Protein AF-A0A9P1BS46-F1 (afdb_monomer_lite)

pLDDT: mean 83.12, std 16.58, range [27.2, 98.0]

Radius of gyration: 24.88 Å; chains: 1; bounding box: 93×43×74 Å

Foldseek 3Di:
DPPPPPPQFKEWEFEAELVRDGQFIDMDGQQDFVLVVLVRSVVSQADRSVLWFKDFPNHTGDRGDGSVNVVDGYYGYIYGHHPPRERLSVLLCLLLPPPDDPCSCVPPDPVNLVVLVVLLQVLVQPDALEAEAAFKAKEAEAQAQVSVLVSLCCLAVHHLVVHAYEYADNQHDQYDHSSSSVSNLSSSCNRPVNRRHYADQSHWYQYNLAEIGAAAAAFPPDANVCSRVDDPPDDQDQDDGRQQRNPEHEDQPDAAWACDPHTHIYHHLNVLVVNCVVSVYQAYEYEDDDAAQKDAHNQNRYMYGHSDACPSVPHRHWHKMWIQGRVRDIFIFIGHPPDDRDHRDTDPPDPPPDPPDDDDDDDDDDD

Organism: NCBI:txid2562237

InterPro domains:
  IPR000626 Ubiquitin-like domain [PS50053] (11-81)
  IPR004843 Calcineurin-like, phosphoesterase domain [PF00149] (163-286)
  IPR006186 Serine/threonine-specific protein phosphatase/bis(5-nucleosyl)-tetraphosphatase [PR00114] (136-163)
  IPR006186 Serine/threonine-specific protein phosphatase/bis(5-nucleosyl)-tetraphosphatase [PR00114] (165-192)
  IPR006186 Serine/threonine-specific protein phosphatase/bis(5-nucleosyl)-tetraphosphatase [PR00114] (198-222)
  IPR006186 Serine/threonine-specific protein phosphatase/bis(5-nucleosyl)-tetraphosphatase [PR00114] (301-317)
  IPR006186 Serine/threonine-specific protein phosphatase/bis(5-nucleosyl)-tetraphosphatase [SM00156] (108-339)
  IPR029052 Metallo-dependent phosphatase-like [G3DSA:3.60.21.10] (99-203)
  IPR029052 Metallo-dependent phosphatase-like [G3DSA:3.60.21.10] (204-343)
  IPR029052 Metallo-dependent phosphatase-like [SSF56300] (104-336)
  IPR029071 Ubiquitin-like domain superfamily [SSF54236] (4-81)
  IPR050341 Serine/threonine-protein phosphatase PP1 catalytic subunit [PTHR11668] (204-337)

Secondary structure (DSSP, 8-state):
---------EEEEEEE-TTS-EEEEEEEETT-BHHHHHHHHHHTT---GGG-EEEETTEEPPTT-BTTTTT--EEEEEEEE-GGG--HHHHHHHHH-TT--TTGGGGS-HHHHHHHHHHHHHHHHHS-SEEEE-S-EEEE-B-TT-HHHHHHHHHHH--TTTSEEEE-S--SSSSS-HHHHHHHHHHHHHH-TTTEEE--TT-EEEETTTEEE-SS---SS--GGGGGTS-SS-PPPSSSHHHHHHH-EE-TT-SSEE--SSSS-EE-HHHHHHHHHHTT-SEEEEE---TTSEEEETTTTEEEEB--SSGGGT--PPEEEEEE-TT--EEEEEE-TTPPP-----B---GGGPPP-PPPPPP----

Sequence (367 aa):
MASAVNESAEVNVSVLNLAGDVVATWRGAVETSIQTVKREVAKRGGPPPACQV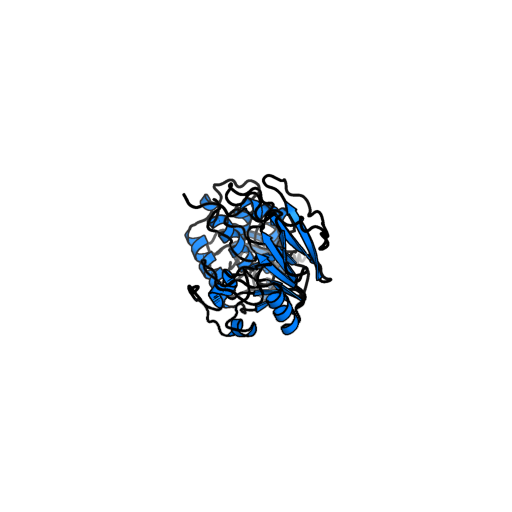LSLEENHLKDEETFRDLKCTGDLTLTLVTTGGLNVWKLINTLMDPKGGPEYLQDIAEEDLLRLCELSSRVFLSEAPVLHVPDGVVVFGSLSGEFHQLRHIFATCGDVLTTRYVGLGNYCNRGEHGIETLGLLFSYKCMFPENFILLRGKHVCVVQNRVLCVCSGLSCEHGFDFLQRLERPTDIPDEGFLCDLLWAEPDLHIAGFSDSIRDGNKFGPDVVQNFLRANNFEMMCRTAVVDEGFEWFGDTKLVTIISVANYAGEFNNKGAVMLIDDNGNATFSVFESGAAPKAPRQRSLSPSSAPAALAPLAKDAAG

Structure (mmCIF, N/CA/C/O backbone):
data_AF-A0A9P1BS46-F1
#
_entry.id   AF-A0A9P1BS46-F1
#
loop_
_atom_site.group_PDB
_atom_site.id
_atom_site.type_symbol
_atom_site.label_atom_id
_atom_site.label_alt_id
_atom_site.label_comp_id
_atom_site.label_asym_id
_atom_site.label_entity_id
_atom_site.label_seq_id
_atom_site.pdbx_PDB_ins_code
_atom_site.Cartn_x
_atom_site.Cartn_y
_atom_site.Cartn_z
_atom_site.occupancy
_atom_site.B_iso_or_equiv
_atom_site.auth_seq_id
_atom_site.auth_comp_id
_atom_site.auth_asym_id
_atom_site.auth_atom_id
_atom_site.pdbx_PDB_model_num
ATOM 1 N N . MET A 1 1 ? -50.766 -0.515 46.553 1.00 39.66 1 MET A N 1
ATOM 2 C CA . MET A 1 1 ? -49.420 -0.080 46.134 1.00 39.66 1 MET A CA 1
ATOM 3 C C . MET A 1 1 ? -48.574 -1.324 45.925 1.00 39.66 1 MET A C 1
ATOM 5 O O . MET A 1 1 ? -48.142 -1.911 46.903 1.00 39.66 1 MET A O 1
ATOM 9 N N . ALA A 1 2 ? -48.402 -1.765 44.682 1.00 37.03 2 ALA A N 1
ATOM 10 C CA . ALA A 1 2 ? -47.373 -2.737 44.325 1.00 37.03 2 ALA A CA 1
ATOM 11 C C . ALA A 1 2 ? -46.485 -2.036 43.300 1.00 37.03 2 ALA A C 1
ATOM 13 O O . ALA A 1 2 ? -46.817 -1.928 42.124 1.00 37.03 2 ALA A O 1
ATOM 14 N N . SER A 1 3 ? -45.429 -1.426 43.823 1.00 39.00 3 SER A N 1
ATOM 15 C CA . SER A 1 3 ? -44.367 -0.771 43.077 1.00 39.00 3 SER A CA 1
ATOM 16 C C . SER A 1 3 ? -43.520 -1.852 42.405 1.00 39.00 3 SER A C 1
ATOM 18 O O . SER A 1 3 ? -42.486 -2.242 42.937 1.00 39.00 3 SER A O 1
ATOM 20 N N . ALA A 1 4 ? -43.975 -2.378 41.267 1.00 40.56 4 ALA A N 1
ATOM 21 C CA . ALA A 1 4 ? -43.102 -3.114 40.364 1.00 40.56 4 ALA A CA 1
ATOM 22 C C . ALA A 1 4 ? -42.248 -2.079 39.625 1.00 40.56 4 ALA A C 1
ATOM 24 O O . ALA A 1 4 ? -42.578 -1.651 38.520 1.00 40.56 4 ALA A O 1
ATOM 25 N N . VAL A 1 5 ? -41.176 -1.626 40.279 1.00 40.62 5 VAL A N 1
ATOM 26 C CA . VAL A 1 5 ? -40.061 -1.028 39.552 1.00 40.62 5 VAL A CA 1
ATOM 27 C C . VAL A 1 5 ? -39.453 -2.195 38.792 1.00 40.62 5 VAL A C 1
ATOM 29 O O . VAL A 1 5 ? -38.752 -3.029 39.357 1.00 40.62 5 VAL A O 1
ATOM 32 N N . ASN A 1 6 ? -39.829 -2.319 37.525 1.00 44.50 6 ASN A N 1
ATOM 33 C CA . ASN A 1 6 ? -39.072 -3.092 36.563 1.00 44.50 6 ASN A CA 1
ATOM 34 C C . ASN A 1 6 ? -37.763 -2.310 36.381 1.00 44.50 6 ASN A C 1
ATOM 36 O O . ASN A 1 6 ? -37.660 -1.481 35.480 1.00 44.50 6 ASN A O 1
ATOM 40 N N . GLU A 1 7 ? -36.831 -2.453 37.329 1.00 49.53 7 GLU A N 1
ATOM 41 C CA . GLU A 1 7 ? -35.455 -2.002 37.155 1.00 49.53 7 GLU A CA 1
ATOM 42 C C . GLU A 1 7 ? -34.941 -2.787 35.955 1.00 49.53 7 GLU A C 1
ATOM 44 O O . GLU A 1 7 ? -34.648 -3.979 36.043 1.00 49.53 7 GLU A O 1
ATOM 49 N N . SER A 1 8 ? -34.949 -2.143 34.790 1.00 61.53 8 SER A N 1
ATOM 50 C CA . SER A 1 8 ? -34.235 -2.614 33.615 1.00 61.53 8 SER A CA 1
ATOM 51 C C . SER A 1 8 ? -32.811 -2.889 34.069 1.00 61.53 8 SER A C 1
ATOM 53 O O . SER A 1 8 ? -32.102 -1.945 34.412 1.00 61.53 8 SER A O 1
ATOM 55 N N . ALA A 1 9 ? -32.444 -4.169 34.173 1.00 77.56 9 ALA A N 1
ATOM 56 C CA . ALA A 1 9 ? -31.134 -4.565 34.661 1.00 77.56 9 ALA A CA 1
ATOM 57 C C . ALA A 1 9 ? -30.070 -3.818 33.847 1.00 77.56 9 ALA A C 1
ATOM 59 O O . ALA A 1 9 ? -30.097 -3.827 32.614 1.00 77.56 9 ALA A O 1
ATOM 60 N N . GLU A 1 10 ? -29.179 -3.119 34.543 1.00 84.75 10 GLU A N 1
ATOM 61 C CA . GLU A 1 10 ? -28.105 -2.351 33.926 1.00 84.75 10 GLU A CA 1
ATOM 62 C C . GLU A 1 10 ? -26.774 -3.096 34.043 1.00 84.75 10 GLU A C 1
ATOM 64 O O . GLU A 1 10 ? -26.555 -3.911 34.948 1.00 84.75 10 GLU A O 1
ATOM 69 N N . VAL A 1 11 ? -25.878 -2.791 33.110 1.00 86.12 11 VAL A N 1
ATOM 70 C CA . VAL A 1 11 ? -24.498 -3.267 33.086 1.00 86.12 11 VAL A CA 1
ATOM 71 C C . VAL A 1 11 ? -23.575 -2.059 33.016 1.00 86.12 11 VAL A C 1
ATOM 73 O O . VAL A 1 11 ? -23.777 -1.167 32.187 1.00 86.12 11 VAL A O 1
ATOM 76 N N . ASN A 1 12 ? -22.552 -2.044 33.866 1.00 85.12 12 ASN A N 1
ATOM 77 C CA . ASN A 1 12 ? -21.408 -1.151 33.735 1.00 85.12 12 ASN A CA 1
ATOM 78 C C . ASN A 1 12 ? -20.273 -1.948 33.104 1.00 85.12 12 ASN A C 1
ATOM 80 O O . ASN A 1 12 ? -19.834 -2.950 33.651 1.00 85.12 12 ASN A O 1
ATOM 84 N N . VAL A 1 13 ? -19.792 -1.509 31.954 1.00 84.25 13 VAL A N 1
ATOM 85 C CA . VAL A 1 13 ? -18.777 -2.208 31.176 1.00 84.25 13 VAL A CA 1
ATOM 86 C C . VAL A 1 13 ? -17.497 -1.399 31.210 1.00 84.25 13 VAL A C 1
ATOM 88 O O . VAL A 1 13 ? -17.479 -0.256 30.755 1.00 84.25 13 VAL A O 1
ATOM 91 N N . SER A 1 14 ? -16.424 -2.006 31.700 1.00 83.06 14 SER A N 1
ATOM 92 C CA . SER A 1 14 ? -15.061 -1.523 31.490 1.00 83.06 14 SER A CA 1
ATOM 93 C C . SER A 1 14 ? -14.421 -2.350 30.388 1.00 83.06 14 SER A C 1
ATOM 95 O O . SER A 1 14 ? -14.371 -3.573 30.482 1.00 83.06 14 SER A O 1
ATOM 97 N N . VAL A 1 15 ? -13.946 -1.695 29.335 1.00 80.25 15 VAL A N 1
ATOM 98 C CA . VAL A 1 15 ? -13.187 -2.344 28.269 1.00 80.25 15 VAL A CA 1
ATOM 99 C C . VAL A 1 15 ? -11.708 -2.124 28.548 1.00 80.25 15 VAL A C 1
ATOM 101 O O . VAL A 1 15 ? -11.272 -0.973 28.612 1.00 80.25 15 VAL A O 1
ATOM 104 N N . LEU A 1 16 ? -10.952 -3.204 28.725 1.00 74.31 16 LEU A N 1
ATOM 105 C CA . LEU A 1 16 ? -9.508 -3.170 28.949 1.00 74.31 16 LEU A CA 1
ATOM 106 C C . LEU A 1 16 ? -8.747 -3.481 27.661 1.00 74.31 16 LEU A C 1
ATOM 108 O O . LEU A 1 16 ? -9.202 -4.298 26.865 1.00 74.31 16 LEU A O 1
ATOM 112 N N . ASN A 1 17 ? -7.582 -2.871 27.458 1.00 67.81 17 ASN A N 1
ATOM 113 C CA . ASN A 1 17 ? -6.606 -3.383 26.493 1.00 67.81 17 ASN A CA 1
ATOM 114 C C . ASN A 1 17 ? -5.876 -4.618 27.070 1.00 67.81 17 ASN A C 1
ATOM 116 O O . ASN A 1 17 ? -6.097 -5.020 28.212 1.00 67.81 17 ASN A O 1
ATOM 120 N N . LEU A 1 18 ? -4.962 -5.204 26.295 1.00 57.53 18 LEU A N 1
ATOM 121 C CA . LEU A 1 18 ? -4.192 -6.376 26.732 1.00 57.53 18 LEU A CA 1
ATOM 122 C C . LEU A 1 18 ? -3.135 -6.076 27.810 1.00 57.53 18 LEU A C 1
ATOM 124 O O . LEU A 1 18 ? -2.673 -7.005 28.464 1.00 57.53 18 LEU A O 1
ATOM 128 N N . ALA A 1 19 ? -2.801 -4.804 28.043 1.00 53.66 19 ALA A N 1
ATOM 129 C CA . ALA A 1 19 ? -1.979 -4.367 29.173 1.00 53.66 19 ALA A CA 1
ATOM 130 C C . ALA A 1 19 ? -2.795 -4.181 30.471 1.00 53.66 19 ALA A C 1
ATOM 132 O O . ALA A 1 19 ? -2.222 -3.946 31.532 1.00 53.66 19 ALA A O 1
ATOM 133 N N . GLY A 1 20 ? -4.126 -4.315 30.405 1.00 62.44 20 GLY A N 1
ATOM 134 C CA . GLY A 1 20 ? -5.032 -4.115 31.534 1.00 62.44 20 GLY A CA 1
ATOM 135 C C . GLY A 1 20 ? -5.483 -2.665 31.739 1.00 62.44 20 GLY A C 1
ATOM 136 O O . GLY A 1 20 ? -6.200 -2.396 32.703 1.00 62.44 20 GLY A O 1
ATOM 137 N N . ASP A 1 21 ? -5.124 -1.735 30.849 1.00 68.94 21 ASP A N 1
ATOM 138 C CA . ASP A 1 21 ? -5.582 -0.346 30.931 1.00 68.94 21 ASP A CA 1
ATOM 139 C C . ASP A 1 21 ? -7.026 -0.217 30.449 1.00 68.94 21 ASP A C 1
ATOM 141 O O . ASP A 1 21 ? -7.408 -0.782 29.420 1.00 68.94 21 ASP A O 1
ATOM 145 N N . VAL A 1 22 ? -7.819 0.606 31.137 1.00 77.69 22 VAL A N 1
ATOM 146 C CA . VAL A 1 22 ? -9.192 0.921 30.727 1.00 77.69 22 VAL A CA 1
ATOM 147 C C . VAL A 1 22 ? -9.171 1.814 29.486 1.00 77.69 22 VAL A C 1
ATOM 149 O O . VAL A 1 22 ? -8.816 2.989 29.564 1.00 77.69 22 VAL A O 1
ATOM 152 N N . VAL A 1 23 ? -9.602 1.276 28.344 1.00 72.31 23 VAL A N 1
ATOM 153 C CA . VAL A 1 23 ? -9.716 2.021 27.077 1.00 72.31 23 VAL A CA 1
ATOM 154 C C . VAL A 1 23 ? -11.081 2.676 26.895 1.00 72.31 23 VAL A C 1
ATOM 156 O O . VAL A 1 23 ? -11.188 3.714 26.248 1.00 72.31 23 VAL A O 1
ATOM 159 N N . ALA A 1 24 ? -12.138 2.100 27.465 1.00 81.00 24 ALA A N 1
ATOM 160 C CA . ALA A 1 24 ? -13.468 2.690 27.429 1.00 81.00 24 ALA A CA 1
ATOM 161 C C . ALA A 1 24 ? -14.311 2.216 28.609 1.00 81.00 24 ALA A C 1
ATOM 163 O O . ALA A 1 24 ? -14.140 1.108 29.110 1.00 81.00 24 ALA A O 1
ATOM 164 N N . THR A 1 25 ? -15.269 3.048 29.009 1.00 84.00 25 THR A N 1
ATOM 165 C CA . THR A 1 25 ? -16.326 2.666 29.944 1.00 84.00 25 THR A CA 1
ATOM 166 C C . THR A 1 25 ? -17.681 2.965 29.327 1.00 84.00 25 THR A C 1
ATOM 168 O O . THR A 1 25 ? -17.860 3.996 28.676 1.00 84.00 25 THR A O 1
ATOM 171 N N . TRP A 1 26 ? -18.639 2.070 29.521 1.00 86.06 26 TRP A N 1
ATOM 172 C CA . TRP A 1 26 ? -20.002 2.214 29.022 1.00 86.06 26 TRP A CA 1
ATOM 173 C C . TRP A 1 26 ? -20.997 1.750 30.086 1.00 86.06 26 TRP A C 1
ATOM 175 O O . TRP A 1 26 ? -20.702 0.841 30.852 1.00 86.06 26 TRP A O 1
ATOM 185 N N . ARG A 1 27 ? -22.176 2.372 30.142 1.00 88.50 27 ARG A N 1
ATOM 186 C CA . ARG A 1 27 ? -23.272 1.965 31.028 1.00 88.50 27 ARG A CA 1
ATOM 187 C C . ARG A 1 27 ? -24.576 1.948 30.251 1.00 88.50 27 ARG A C 1
ATOM 189 O O . ARG A 1 27 ? -24.859 2.893 29.514 1.00 88.50 27 ARG A O 1
ATOM 196 N N . GLY A 1 28 ? -25.386 0.921 30.470 1.00 87.31 28 GLY A N 1
ATOM 197 C CA . GLY A 1 28 ? -26.738 0.868 29.930 1.00 87.31 28 GLY A CA 1
ATOM 198 C C . GLY A 1 28 ? -27.429 -0.463 30.182 1.00 87.31 28 GLY A C 1
ATOM 199 O O . GLY A 1 28 ? -26.986 -1.268 30.995 1.00 87.31 28 GLY A O 1
ATOM 200 N N . ALA A 1 29 ? -28.546 -0.672 29.492 1.00 88.94 29 ALA A N 1
ATOM 201 C CA . ALA A 1 29 ? -29.430 -1.806 29.727 1.00 88.94 29 ALA A CA 1
ATOM 202 C C . ALA A 1 29 ? -28.850 -3.127 29.180 1.00 88.94 29 ALA A C 1
ATOM 204 O O . ALA A 1 29 ? -28.131 -3.119 28.173 1.00 88.94 29 ALA A O 1
ATOM 205 N N . VAL A 1 30 ? -29.187 -4.259 29.810 1.00 87.69 30 VAL A N 1
ATOM 206 C CA . VAL A 1 30 ? -28.712 -5.608 29.426 1.00 87.69 30 VAL A CA 1
ATOM 207 C C . VAL A 1 30 ? -29.083 -6.026 27.997 1.00 87.69 30 VAL A C 1
ATOM 209 O O . VAL A 1 30 ? -28.469 -6.921 27.427 1.00 87.69 30 VAL A O 1
ATOM 212 N N . GLU A 1 31 ? -30.074 -5.380 27.393 1.00 88.50 31 GLU A N 1
ATOM 213 C CA . GLU A 1 31 ? -30.538 -5.583 26.017 1.00 88.50 31 GLU A CA 1
ATOM 214 C C . GLU A 1 31 ? -29.607 -4.936 24.986 1.00 88.50 31 GLU A C 1
ATOM 216 O O . GLU A 1 31 ? -29.815 -5.063 23.780 1.00 88.50 31 GLU A O 1
ATOM 221 N N . THR A 1 32 ? -28.591 -4.210 25.445 1.00 89.31 32 THR A N 1
ATOM 222 C CA . THR A 1 32 ? -27.618 -3.586 24.561 1.00 89.31 32 THR A CA 1
ATOM 223 C C . THR A 1 32 ? -26.759 -4.650 23.894 1.00 89.31 32 THR A C 1
ATOM 225 O O . THR A 1 32 ? -26.123 -5.462 24.564 1.00 89.31 32 THR A O 1
ATOM 228 N N . SER A 1 33 ? -26.712 -4.606 22.564 1.00 92.19 33 SER A N 1
ATOM 229 C CA . SER A 1 33 ? -25.849 -5.462 21.755 1.00 92.19 33 SER A CA 1
ATOM 230 C C . SER A 1 33 ? -24.373 -5.092 21.911 1.00 92.19 33 SER A C 1
ATOM 232 O O . SER A 1 33 ? -24.039 -3.902 21.989 1.00 92.19 33 SER A O 1
ATOM 234 N N . ILE A 1 34 ? -23.474 -6.065 21.794 1.00 91.50 34 ILE A N 1
ATOM 235 C CA . ILE A 1 34 ? -22.022 -5.844 21.782 1.00 91.50 34 ILE A CA 1
ATOM 236 C C . ILE A 1 34 ? -21.607 -4.846 20.697 1.00 91.50 34 ILE A C 1
ATOM 238 O O . ILE A 1 34 ? -20.736 -4.010 20.937 1.00 91.50 34 ILE A O 1
ATOM 242 N N . GLN A 1 35 ? -22.304 -4.798 19.558 1.00 91.31 35 GLN A N 1
ATOM 243 C CA . GLN A 1 35 ? -22.048 -3.789 18.527 1.00 91.31 35 GLN A CA 1
ATOM 244 C C . GLN A 1 35 ? -22.201 -2.337 19.020 1.00 91.31 35 GLN A C 1
ATOM 246 O O . GLN A 1 35 ? -21.512 -1.427 18.558 1.00 91.31 35 GLN A O 1
ATOM 251 N N . THR A 1 36 ? -23.089 -2.086 19.982 1.00 90.69 36 THR A N 1
ATOM 252 C CA . THR A 1 36 ? -23.267 -0.752 20.575 1.00 90.69 36 THR A CA 1
ATOM 253 C C . THR A 1 36 ? -22.104 -0.411 21.501 1.00 90.69 36 THR A C 1
ATOM 255 O O . THR A 1 36 ? -21.628 0.724 21.485 1.00 90.69 36 THR A O 1
ATOM 258 N N . VAL A 1 37 ? -21.591 -1.399 22.236 1.00 88.56 37 VAL A N 1
ATOM 259 C CA . VAL A 1 37 ? -20.389 -1.261 23.071 1.00 88.56 37 VAL A CA 1
ATOM 260 C C . VAL A 1 37 ? -19.182 -0.952 22.193 1.00 88.56 37 VAL A C 1
ATOM 262 O O . VAL A 1 37 ? -18.458 0.003 22.463 1.00 88.56 37 VAL A O 1
ATOM 265 N N . LYS A 1 38 ? -19.020 -1.681 21.080 1.00 89.25 38 LYS A N 1
ATOM 266 C CA . LYS A 1 38 ? -17.962 -1.418 20.099 1.00 89.25 38 LYS A CA 1
ATOM 267 C C . LYS A 1 38 ? -18.043 0.005 19.541 1.00 89.25 38 LYS A C 1
ATOM 269 O O . LYS A 1 38 ? -17.035 0.704 19.454 1.00 89.25 38 LYS A O 1
ATOM 274 N N . ARG A 1 39 ? -19.245 0.499 19.221 1.00 89.50 39 ARG A N 1
ATOM 275 C CA . ARG A 1 39 ? -19.433 1.904 18.808 1.00 89.50 39 ARG A CA 1
ATOM 276 C C . ARG A 1 39 ? -19.021 2.899 19.891 1.00 89.50 39 ARG A C 1
ATOM 278 O O . ARG A 1 39 ? -18.470 3.939 19.547 1.00 89.50 39 ARG A O 1
ATOM 285 N N . GLU A 1 40 ? -19.270 2.612 21.167 1.00 86.81 40 GLU A N 1
ATOM 286 C CA . GLU A 1 40 ? -18.825 3.485 22.260 1.00 86.81 40 GLU A CA 1
ATOM 287 C C . GLU A 1 40 ? -17.300 3.479 22.411 1.00 86.81 40 GLU A C 1
ATOM 289 O O . GLU A 1 40 ? -16.698 4.545 22.523 1.00 86.81 40 GLU A O 1
ATOM 294 N N . VAL A 1 41 ? -16.665 2.305 22.337 1.00 83.50 41 VAL A N 1
ATOM 295 C CA . VAL A 1 41 ? -15.198 2.182 22.321 1.00 83.50 41 VAL A CA 1
ATOM 296 C C . VAL A 1 41 ? -14.610 3.041 21.199 1.00 83.50 41 VAL A C 1
ATOM 298 O O . VAL A 1 41 ? -13.708 3.837 21.447 1.00 83.50 41 VAL A O 1
ATOM 301 N N . ALA A 1 42 ? -15.177 2.962 19.991 1.00 83.38 42 ALA A N 1
ATOM 302 C CA . ALA A 1 42 ? -14.737 3.763 18.849 1.00 83.38 42 ALA A CA 1
ATOM 303 C C . ALA A 1 42 ? -14.917 5.275 19.083 1.00 83.38 42 ALA A C 1
ATOM 305 O O . ALA A 1 42 ? -14.011 6.062 18.814 1.00 83.38 42 ALA A O 1
ATOM 306 N N . LYS A 1 43 ? -16.058 5.701 19.646 1.00 83.56 43 LYS A N 1
ATOM 307 C CA . LYS A 1 43 ? -16.315 7.115 19.987 1.00 83.56 43 LYS A CA 1
ATOM 308 C C . LYS A 1 43 ? -15.319 7.685 20.994 1.00 83.56 43 LYS A C 1
ATOM 310 O O . LYS A 1 43 ? -15.094 8.892 21.000 1.00 83.56 43 LYS A O 1
ATOM 315 N N . ARG A 1 44 ? -14.739 6.837 21.842 1.00 79.69 44 ARG A N 1
ATOM 316 C CA . ARG A 1 44 ? -13.740 7.220 22.848 1.00 79.69 44 ARG A CA 1
ATOM 317 C C . ARG A 1 44 ? -12.298 7.072 22.360 1.00 79.69 44 ARG A C 1
ATOM 319 O O . ARG A 1 44 ? -11.381 7.082 23.171 1.00 79.69 44 ARG A O 1
ATOM 326 N N . GLY A 1 45 ? -12.097 6.964 21.046 1.00 71.44 45 GLY A N 1
ATOM 327 C CA . GLY A 1 45 ? -10.771 6.880 20.434 1.00 71.44 45 GLY A CA 1
ATOM 328 C C . GLY A 1 45 ? -10.217 5.459 20.326 1.00 71.44 45 GLY A C 1
ATOM 329 O O . GLY A 1 45 ? -9.070 5.288 19.917 1.00 71.44 45 GLY A O 1
ATOM 330 N N . GLY A 1 46 ? -11.011 4.436 20.654 1.00 74.94 46 GLY A N 1
ATOM 331 C CA . GLY A 1 46 ? -10.689 3.044 20.353 1.00 74.94 46 GLY A CA 1
ATOM 332 C C . GLY A 1 46 ? -10.839 2.708 18.859 1.00 74.94 46 GLY A C 1
ATOM 333 O O . GLY A 1 46 ? -11.285 3.554 18.080 1.00 74.94 46 GLY A O 1
ATOM 334 N N . PRO A 1 47 ? -10.473 1.481 18.443 1.00 76.00 47 PRO A N 1
ATOM 335 C CA . PRO A 1 47 ? -10.512 1.072 17.037 1.00 76.00 47 PRO A CA 1
ATOM 336 C C . PRO A 1 47 ? -11.916 1.195 16.422 1.00 76.00 47 PRO A C 1
ATOM 338 O O . PRO A 1 47 ? -12.903 1.153 17.157 1.00 76.00 47 PRO A O 1
ATOM 341 N N . PRO A 1 48 ? -12.067 1.268 15.089 1.00 79.19 48 PRO A N 1
ATOM 342 C CA . PRO A 1 48 ? -13.375 1.149 14.443 1.00 79.19 48 PRO A CA 1
ATOM 343 C C . PRO A 1 48 ? -14.093 -0.147 14.866 1.00 79.19 48 PRO A C 1
ATOM 345 O O . PRO A 1 48 ? -13.415 -1.160 15.042 1.00 79.19 48 PRO A O 1
ATOM 348 N N . PRO A 1 49 ? -15.438 -0.183 14.988 1.00 83.31 49 PRO A N 1
ATOM 349 C CA . PRO A 1 49 ? -16.159 -1.357 15.498 1.00 83.31 49 PRO A CA 1
ATOM 350 C C . PRO A 1 49 ? -15.838 -2.659 14.760 1.00 83.31 49 PRO A C 1
ATOM 352 O O . PRO A 1 49 ? -15.646 -3.690 15.395 1.00 83.31 49 PRO A O 1
ATOM 355 N N . ALA A 1 50 ? -15.685 -2.590 13.435 1.00 76.69 50 ALA A N 1
ATOM 356 C CA . ALA A 1 50 ? -15.336 -3.744 12.607 1.00 76.69 50 ALA A CA 1
ATOM 357 C C . ALA A 1 50 ? -13.948 -4.336 12.921 1.00 76.69 50 ALA A C 1
ATOM 359 O O . ALA A 1 50 ? -13.707 -5.508 12.657 1.00 76.69 50 ALA A O 1
ATOM 360 N N . CYS A 1 51 ? -13.046 -3.542 13.502 1.00 72.25 51 CYS A N 1
ATOM 361 C CA . CYS A 1 51 ? -11.696 -3.950 13.890 1.00 72.25 51 CYS A CA 1
ATOM 362 C C . CYS A 1 51 ? -11.602 -4.357 15.369 1.00 72.25 51 CYS A C 1
ATOM 364 O O . CYS A 1 51 ? -10.517 -4.684 15.847 1.00 72.25 51 CYS A O 1
ATOM 366 N N . GLN A 1 52 ? -12.700 -4.279 16.124 1.00 79.62 52 GLN A N 1
ATOM 367 C CA . GLN A 1 52 ? -12.709 -4.636 17.537 1.00 79.62 52 GLN A CA 1
ATOM 368 C C . GLN A 1 52 ? -13.122 -6.091 17.725 1.00 79.62 52 GLN A C 1
ATOM 370 O O . GLN A 1 52 ? -14.212 -6.501 17.316 1.00 79.62 52 GLN A O 1
ATOM 375 N N . VAL A 1 53 ? -12.301 -6.838 18.459 1.00 79.75 53 VAL A N 1
ATOM 376 C CA . VAL A 1 53 ? -12.682 -8.127 19.036 1.00 79.75 53 VAL A CA 1
ATOM 377 C C . VAL A 1 53 ? -12.825 -7.924 20.537 1.00 79.75 53 VAL A C 1
ATOM 379 O O . VAL A 1 53 ? -11.844 -7.683 21.235 1.00 79.75 53 VAL A O 1
ATOM 382 N N . LEU A 1 54 ? -14.058 -7.972 21.037 1.00 84.62 54 LEU A N 1
ATOM 383 C CA . LEU A 1 54 ? -14.323 -7.924 22.472 1.00 84.62 54 LEU A CA 1
ATOM 384 C C . LEU A 1 54 ? -14.461 -9.354 22.977 1.00 84.62 54 LEU A C 1
ATOM 386 O O . LEU A 1 54 ? -15.158 -10.158 22.362 1.00 84.62 54 LEU A O 1
ATOM 390 N N . SER A 1 55 ? -13.787 -9.663 24.077 1.00 82.44 55 SER A N 1
ATOM 391 C CA . SER A 1 55 ? -13.913 -10.950 24.754 1.00 82.44 55 SER A CA 1
ATOM 392 C C . SER A 1 55 ? -14.384 -10.744 26.178 1.00 82.44 55 SER A C 1
ATOM 394 O O . SER A 1 55 ? -13.942 -9.814 26.854 1.00 82.44 55 SER A O 1
ATOM 396 N N . LEU A 1 56 ? -15.278 -11.615 26.626 1.00 85.06 56 LEU A N 1
ATOM 397 C CA . LEU A 1 56 ? -15.593 -11.766 28.037 1.00 85.06 56 LEU A CA 1
ATOM 398 C C . LEU A 1 56 ? -14.868 -13.012 28.530 1.00 85.06 56 LEU A C 1
ATOM 400 O O . LEU A 1 56 ? -15.106 -14.100 28.005 1.00 85.06 56 LEU A O 1
ATOM 404 N N . GLU A 1 57 ? -13.979 -12.832 29.507 1.00 81.56 57 GLU A N 1
ATOM 405 C CA . GLU A 1 57 ? -13.023 -13.863 29.923 1.00 81.56 57 GLU A CA 1
ATOM 406 C C . GLU A 1 57 ? -12.173 -14.308 28.715 1.00 81.56 57 GLU A C 1
ATOM 408 O O . GLU A 1 57 ? -11.289 -13.566 28.290 1.00 81.56 57 GLU A O 1
ATOM 413 N N . GLU A 1 58 ? -12.490 -15.455 28.109 1.00 72.50 58 GLU A N 1
ATOM 414 C CA . GLU A 1 58 ? -11.806 -16.010 26.930 1.00 72.50 58 GLU A CA 1
ATOM 415 C C . GLU A 1 58 ? -12.725 -16.163 25.704 1.00 72.50 58 GLU A C 1
ATOM 417 O O . GLU A 1 58 ? -12.282 -16.574 24.632 1.00 72.50 58 GLU A O 1
ATOM 422 N N . ASN A 1 59 ? -14.009 -15.819 25.831 1.00 80.06 59 ASN A N 1
ATOM 423 C CA . ASN A 1 59 ? -14.986 -16.023 24.768 1.00 80.06 59 ASN A CA 1
ATOM 424 C C . ASN A 1 59 ? -15.132 -14.767 23.908 1.00 80.06 59 ASN A C 1
ATOM 426 O O . ASN A 1 59 ? -15.550 -13.715 24.397 1.00 80.06 59 ASN A O 1
ATOM 430 N N . HIS A 1 60 ? -14.818 -14.890 22.615 1.00 85.31 60 HIS A N 1
ATOM 431 C CA . HIS A 1 60 ? -15.046 -13.832 21.633 1.00 85.31 60 HIS A CA 1
ATOM 432 C C . HIS A 1 60 ? -16.538 -13.581 21.446 1.00 85.31 60 HIS A C 1
ATOM 434 O O . HIS A 1 60 ? -17.295 -14.488 21.101 1.00 85.31 60 HIS A O 1
ATOM 440 N N . LEU A 1 61 ? -16.929 -12.328 21.640 1.00 87.56 61 LEU A N 1
ATOM 441 C CA . LEU A 1 61 ? -18.313 -11.901 21.565 1.00 87.56 61 LEU A CA 1
ATOM 442 C C . LEU A 1 61 ? -18.691 -11.511 20.135 1.00 87.56 61 LEU A C 1
ATOM 444 O O . LEU A 1 61 ? -17.930 -10.825 19.440 1.00 87.56 61 LEU A O 1
ATOM 448 N N . LYS A 1 62 ? -19.890 -11.908 19.713 1.00 89.38 62 LYS A N 1
ATOM 449 C CA . LYS A 1 62 ? -20.477 -11.531 18.424 1.00 89.38 62 LYS A CA 1
ATOM 450 C C . LYS A 1 62 ? -21.220 -10.207 18.529 1.00 89.38 62 LYS A C 1
ATOM 452 O O . LYS A 1 62 ? -21.694 -9.825 19.594 1.00 89.38 62 LYS A O 1
ATOM 457 N N . ASP A 1 63 ? -21.345 -9.510 17.407 1.00 89.12 63 ASP A N 1
ATOM 458 C CA . ASP A 1 63 ? -21.917 -8.161 17.347 1.00 89.12 63 ASP A CA 1
ATOM 459 C C . ASP A 1 63 ? -23.380 -8.107 17.812 1.00 89.12 63 ASP A C 1
ATOM 461 O O . ASP A 1 63 ? -23.790 -7.137 18.457 1.00 89.12 63 ASP A O 1
ATOM 465 N N . GLU A 1 64 ? -24.153 -9.143 17.487 1.00 91.62 64 GLU A N 1
ATOM 466 C CA . GLU A 1 64 ? -25.573 -9.283 17.801 1.00 91.62 64 GLU A CA 1
ATOM 467 C C . GLU A 1 64 ? -25.873 -9.749 19.232 1.00 91.62 64 GLU A C 1
ATOM 469 O O . GLU A 1 64 ? -26.999 -9.554 19.688 1.00 91.62 64 GLU A O 1
ATOM 474 N N . GLU A 1 65 ? -24.902 -10.334 19.942 1.00 91.88 65 GLU A N 1
ATOM 475 C CA . GLU A 1 65 ? -25.106 -10.790 21.320 1.00 91.88 65 GLU A CA 1
ATOM 476 C C . GLU A 1 65 ? -25.409 -9.602 22.232 1.00 91.88 65 GLU A C 1
ATOM 478 O O . GLU A 1 65 ? -24.838 -8.519 22.092 1.00 91.88 65 GLU A O 1
ATOM 483 N N . THR A 1 66 ? -26.315 -9.798 23.183 1.00 91.25 66 THR A N 1
ATOM 484 C CA . THR A 1 66 ? -26.626 -8.824 24.233 1.00 91.25 66 THR A CA 1
ATOM 485 C C . THR A 1 66 ? -26.103 -9.307 25.578 1.00 91.25 66 THR A C 1
ATOM 487 O O . THR A 1 66 ? -25.905 -10.504 25.796 1.00 91.25 66 THR A O 1
ATOM 490 N N . PHE A 1 67 ? -25.927 -8.404 26.542 1.00 89.12 67 PHE A N 1
ATOM 491 C CA . PHE A 1 67 ? -25.550 -8.818 27.899 1.00 89.12 67 PHE A CA 1
ATOM 492 C C . PHE A 1 67 ? -26.576 -9.754 28.545 1.00 89.12 67 PHE A C 1
ATOM 494 O O . PHE A 1 67 ? -26.216 -10.580 29.381 1.00 89.12 67 PHE A O 1
ATOM 501 N N . ARG A 1 68 ? -27.844 -9.674 28.128 1.00 88.75 68 ARG A N 1
ATOM 502 C CA . ARG A 1 68 ? -28.885 -10.626 28.516 1.00 88.75 68 ARG A CA 1
ATOM 503 C C . ARG A 1 68 ? -28.600 -12.030 27.982 1.00 88.75 68 ARG A C 1
ATOM 505 O O . ARG A 1 68 ? -28.747 -12.987 28.741 1.00 88.75 68 ARG A O 1
ATOM 512 N N . ASP A 1 69 ? -28.183 -12.158 26.725 1.00 89.00 69 ASP A N 1
ATOM 513 C CA . ASP A 1 69 ? -27.834 -13.455 26.121 1.00 89.00 69 ASP A CA 1
ATOM 514 C C . ASP A 1 69 ? -26.626 -14.082 26.823 1.00 89.00 69 ASP A C 1
ATOM 516 O O . ASP A 1 69 ? -26.608 -15.281 27.108 1.00 89.00 69 ASP A O 1
ATOM 520 N N . LEU A 1 70 ? -25.671 -13.228 27.200 1.00 86.56 70 LEU A N 1
ATOM 521 C CA . LEU A 1 70 ? -24.485 -13.576 27.983 1.00 86.56 70 LEU A CA 1
ATOM 522 C C . LEU A 1 70 ? -24.782 -13.799 29.479 1.00 86.56 70 LEU A C 1
ATOM 524 O O . LEU A 1 70 ? -23.908 -14.242 30.219 1.00 86.56 70 LEU A O 1
ATOM 528 N N . LYS A 1 71 ? -26.018 -13.534 29.928 1.00 87.81 71 LYS A N 1
ATOM 529 C CA . LYS A 1 71 ? -26.476 -13.645 31.325 1.00 87.81 71 LYS A CA 1
ATOM 530 C C . LYS A 1 71 ? -25.656 -12.797 32.310 1.00 87.81 71 LYS A C 1
ATOM 532 O O . LYS A 1 71 ? -25.454 -13.196 33.456 1.00 87.81 71 LYS A O 1
ATOM 537 N N . CYS A 1 72 ? -25.210 -11.622 31.876 1.00 82.81 72 CYS A N 1
ATOM 538 C CA . CYS A 1 72 ? -24.424 -10.686 32.675 1.00 82.81 72 CYS A CA 1
ATOM 539 C C . CYS A 1 72 ? -25.299 -9.565 33.260 1.00 82.81 72 CYS A C 1
ATOM 541 O O . CYS A 1 72 ? -26.176 -9.033 32.582 1.00 82.81 72 CYS A O 1
ATOM 543 N N . THR A 1 73 ? -25.019 -9.160 34.500 1.00 83.88 73 THR A N 1
ATOM 544 C CA . THR A 1 73 ? -25.624 -7.994 35.174 1.00 83.88 73 THR A CA 1
ATOM 545 C C . THR A 1 73 ? -24.597 -7.334 36.091 1.00 83.88 73 THR A C 1
ATOM 547 O O . THR A 1 73 ? -23.773 -8.046 36.663 1.00 83.88 73 THR A O 1
ATOM 550 N N . GLY A 1 74 ? -24.683 -6.018 36.307 1.00 85.44 74 GLY A N 1
ATOM 551 C CA . GLY A 1 74 ? -23.770 -5.303 37.206 1.00 85.44 74 GLY A CA 1
ATOM 552 C C . GLY A 1 74 ? -22.456 -4.905 36.532 1.00 85.44 74 GLY A C 1
ATOM 553 O O . GLY A 1 74 ? -22.461 -4.488 35.375 1.00 85.44 74 GLY A O 1
ATOM 554 N N . ASP A 1 75 ? -21.341 -4.991 37.256 1.00 84.38 75 ASP A N 1
ATOM 555 C CA . ASP A 1 75 ? -20.032 -4.584 36.739 1.00 84.38 75 ASP A CA 1
ATOM 556 C C . ASP A 1 75 ? -19.397 -5.713 35.920 1.00 84.38 75 ASP A C 1
ATOM 558 O O . ASP A 1 75 ? -19.230 -6.837 36.393 1.00 84.38 75 ASP A O 1
ATOM 562 N N . LEU A 1 76 ? -19.039 -5.400 34.678 1.00 86.19 76 LEU A N 1
ATOM 563 C CA . LEU A 1 76 ? -18.470 -6.319 33.708 1.00 86.19 76 LEU A CA 1
ATOM 564 C C . LEU A 1 76 ? -17.159 -5.759 33.166 1.00 86.19 76 LEU A C 1
ATOM 566 O O . LEU A 1 76 ? -17.067 -4.587 32.792 1.00 86.19 76 LEU A O 1
ATOM 570 N N . THR A 1 77 ? -16.168 -6.632 33.039 1.00 81.75 77 THR A N 1
ATOM 571 C CA . THR A 1 77 ? -14.916 -6.317 32.359 1.00 81.75 77 THR A CA 1
ATOM 572 C C . THR A 1 77 ? -14.872 -7.067 31.039 1.00 81.75 77 THR A C 1
ATOM 574 O O . THR A 1 77 ? -14.888 -8.295 31.018 1.00 81.75 77 THR A O 1
ATOM 577 N N . LEU A 1 78 ? -14.818 -6.325 29.938 1.00 81.19 78 LEU A N 1
ATOM 578 C CA . LEU A 1 78 ? -14.528 -6.870 28.619 1.00 81.19 78 LEU A CA 1
ATOM 579 C C . LEU A 1 78 ? -13.066 -6.608 28.287 1.00 81.19 78 LEU A C 1
ATOM 581 O O . LEU A 1 78 ? -12.549 -5.522 28.535 1.00 81.19 78 LEU A O 1
ATOM 585 N N . THR A 1 79 ? -12.416 -7.570 27.655 1.00 71.25 79 THR A N 1
ATOM 586 C CA . THR A 1 79 ? -11.079 -7.380 27.103 1.00 71.25 79 THR A CA 1
ATOM 587 C C . THR A 1 79 ? -11.222 -7.048 25.629 1.00 71.25 79 THR A C 1
ATOM 589 O O . THR A 1 79 ? -11.726 -7.855 24.844 1.00 71.25 79 THR A O 1
ATOM 592 N N . LEU A 1 80 ? -10.781 -5.856 25.234 1.00 72.81 80 LEU A N 1
ATOM 593 C CA . LEU A 1 80 ? -10.497 -5.554 23.841 1.00 72.81 80 LEU A CA 1
ATOM 594 C C . LEU A 1 80 ? -9.263 -6.359 23.451 1.00 72.81 80 LEU A C 1
ATOM 596 O O . LEU A 1 80 ? -8.128 -5.998 23.764 1.00 72.81 80 LEU A O 1
ATOM 600 N N . VAL A 1 81 ? -9.507 -7.469 22.766 1.00 62.50 81 VAL A N 1
ATOM 601 C CA . VAL A 1 81 ? -8.455 -8.282 22.181 1.00 62.50 81 VAL A CA 1
ATOM 602 C C . VAL A 1 81 ? -7.951 -7.531 20.965 1.00 62.50 81 VAL A C 1
ATOM 604 O O . VAL A 1 81 ? -8.524 -7.569 19.878 1.00 62.50 81 VAL A O 1
ATOM 607 N N . THR A 1 82 ? -6.876 -6.788 21.179 1.00 60.44 82 THR A N 1
ATOM 608 C CA . THR A 1 82 ? -6.100 -6.211 20.096 1.00 60.44 82 THR A CA 1
ATOM 609 C C . THR A 1 82 ? -5.245 -7.322 19.484 1.00 60.44 82 THR A C 1
ATOM 611 O O . THR A 1 82 ? -4.763 -8.206 20.198 1.00 60.44 82 THR A O 1
ATOM 614 N N . THR A 1 83 ? -5.098 -7.348 18.160 1.00 53.91 83 THR A N 1
ATOM 615 C CA . THR A 1 83 ? -4.466 -8.468 17.447 1.00 53.91 83 THR A CA 1
ATOM 616 C C . THR A 1 83 ? -3.108 -8.818 18.065 1.00 53.91 83 THR A C 1
ATOM 618 O O . THR A 1 83 ? -2.171 -8.027 18.045 1.00 53.91 83 THR A O 1
ATOM 621 N N . GLY A 1 84 ? -3.016 -10.006 18.670 1.00 55.25 84 GLY A N 1
ATOM 622 C CA . GLY A 1 84 ? -1.782 -10.548 19.230 1.00 55.25 84 GLY A CA 1
ATOM 623 C C . GLY A 1 84 ? -1.110 -9.745 20.351 1.00 55.25 84 GLY A C 1
ATOM 624 O O . GLY A 1 84 ? 0.105 -9.858 20.455 1.00 55.25 84 GLY A O 1
ATOM 625 N N . GLY A 1 85 ? -1.809 -8.973 21.186 1.00 60.56 85 GLY A N 1
ATOM 626 C CA . GLY A 1 85 ? -1.145 -8.209 22.267 1.00 60.56 85 GLY A CA 1
ATOM 627 C C . GLY A 1 85 ? -0.980 -6.722 21.980 1.00 60.56 85 GLY A C 1
ATOM 628 O O . GLY A 1 85 ? -0.786 -5.951 22.909 1.00 60.56 85 GLY A O 1
ATOM 629 N N . LEU A 1 86 ? -1.091 -6.314 20.712 1.00 71.56 86 LEU A N 1
ATOM 630 C CA . LEU A 1 86 ? -0.688 -4.985 20.264 1.00 71.56 86 LEU A CA 1
ATOM 631 C C . LEU A 1 86 ? -1.891 -4.111 19.917 1.00 71.56 86 LEU A C 1
ATOM 633 O O . LEU A 1 86 ? -2.695 -4.486 19.063 1.00 71.56 86 LEU A O 1
ATOM 637 N N . ASN A 1 87 ? -1.990 -2.920 20.510 1.00 74.50 87 ASN A N 1
ATOM 638 C CA . ASN A 1 87 ? -2.997 -1.930 20.129 1.00 74.50 87 ASN A CA 1
ATOM 639 C C . ASN A 1 87 ? -2.565 -1.163 18.868 1.00 74.50 87 ASN A C 1
ATOM 641 O O . ASN A 1 87 ? -2.106 -0.025 18.935 1.00 74.50 87 ASN A O 1
ATOM 645 N N . VAL A 1 88 ? -2.746 -1.792 17.704 1.00 81.31 88 VAL A N 1
ATOM 646 C CA . VAL A 1 88 ? -2.373 -1.218 16.399 1.00 81.31 88 VAL A CA 1
ATOM 647 C C . VAL A 1 88 ? -3.060 0.130 16.139 1.00 81.31 88 VAL A C 1
ATOM 649 O O . VAL A 1 88 ? -2.458 1.034 15.571 1.00 81.31 88 VAL A O 1
ATOM 652 N N . TRP A 1 89 ? -4.293 0.321 16.615 1.00 82.25 89 TRP A N 1
ATOM 653 C CA . TRP A 1 89 ? -5.005 1.591 16.452 1.00 82.25 89 TRP A CA 1
ATOM 654 C C . TRP A 1 89 ? -4.359 2.741 17.230 1.00 82.25 89 TRP A C 1
ATOM 656 O O . TRP A 1 89 ? -4.294 3.862 16.730 1.00 82.25 89 TRP A O 1
ATOM 666 N N . LYS A 1 90 ? -3.835 2.467 18.434 1.00 81.06 90 LYS A N 1
ATOM 667 C CA . LYS A 1 90 ? -3.043 3.450 19.185 1.00 81.06 90 LYS A CA 1
ATOM 668 C C . LYS A 1 90 ? -1.825 3.887 18.368 1.00 81.06 90 LYS A C 1
ATOM 670 O O . LYS A 1 90 ? -1.609 5.086 18.253 1.00 81.06 90 LYS A O 1
ATOM 675 N N . LEU A 1 91 ? -1.102 2.945 17.750 1.00 85.38 91 LEU A N 1
ATOM 676 C CA . LEU A 1 91 ? 0.041 3.267 16.884 1.00 85.38 91 LEU A CA 1
ATOM 677 C C . LEU A 1 91 ? -0.365 4.168 15.713 1.00 85.38 91 LEU A C 1
ATOM 679 O O . LEU A 1 91 ? 0.300 5.171 15.465 1.00 85.38 91 LEU A O 1
ATOM 683 N N . ILE A 1 92 ? -1.477 3.857 15.033 1.00 87.69 92 ILE A N 1
ATOM 684 C CA . ILE A 1 92 ? -2.003 4.701 13.947 1.00 87.69 92 ILE A CA 1
ATOM 685 C C . ILE A 1 92 ? -2.281 6.113 14.458 1.00 87.69 92 ILE A C 1
ATOM 687 O O . ILE A 1 92 ? -1.822 7.069 13.844 1.00 87.69 92 ILE A O 1
ATOM 691 N N . ASN A 1 93 ? -2.989 6.259 15.580 1.00 85.69 93 ASN A N 1
ATOM 692 C CA . ASN A 1 93 ? -3.322 7.576 16.124 1.00 85.69 93 ASN A CA 1
ATOM 693 C C . ASN A 1 93 ? -2.078 8.372 16.528 1.00 85.69 93 ASN A C 1
ATOM 695 O O . ASN A 1 93 ? -2.007 9.558 16.220 1.00 85.69 93 ASN A O 1
ATOM 699 N N . THR A 1 94 ? -1.098 7.730 17.171 1.00 87.19 94 THR A N 1
ATOM 700 C CA . THR A 1 94 ? 0.172 8.367 17.544 1.00 87.19 94 THR A CA 1
ATOM 701 C C . THR A 1 94 ? 0.924 8.860 16.305 1.00 87.19 94 THR A C 1
ATOM 703 O O . THR A 1 94 ? 1.326 10.019 16.244 1.00 87.19 94 THR A O 1
ATOM 706 N N . LEU A 1 95 ? 1.060 8.017 15.278 1.00 89.88 95 LEU A N 1
ATOM 707 C CA . LEU A 1 95 ? 1.781 8.352 14.046 1.00 89.88 95 LEU A CA 1
ATOM 708 C C . LEU A 1 95 ? 1.020 9.371 13.174 1.00 89.88 95 LEU A C 1
ATOM 710 O O . LEU A 1 95 ? 1.625 10.196 12.487 1.00 89.88 95 LEU A O 1
ATOM 714 N N . MET A 1 96 ? -0.313 9.357 13.210 1.00 88.25 96 MET A N 1
ATOM 715 C CA . MET A 1 96 ? -1.159 10.274 12.444 1.00 88.25 96 MET A CA 1
ATOM 716 C C . MET A 1 96 ? -1.484 11.582 13.172 1.00 88.25 96 MET A C 1
ATOM 718 O O . MET A 1 96 ? -2.122 12.442 12.556 1.00 88.25 96 MET A O 1
ATOM 722 N N . ASP A 1 97 ? -1.026 11.796 14.412 1.00 86.31 97 ASP A N 1
ATOM 723 C CA . ASP A 1 97 ? -1.294 13.031 15.160 1.00 86.31 97 ASP A CA 1
ATOM 724 C C . ASP A 1 97 ? -0.704 14.256 14.425 1.00 86.31 97 ASP A C 1
ATOM 726 O O . ASP A 1 97 ? 0.509 14.336 14.195 1.00 86.31 97 ASP A O 1
ATOM 730 N N . PRO A 1 98 ? -1.523 15.231 13.977 1.00 77.31 98 PRO A N 1
ATOM 731 C CA . PRO A 1 98 ? -1.042 16.454 13.322 1.00 77.31 98 PRO A CA 1
ATOM 732 C C . PRO A 1 98 ? -0.171 17.338 14.218 1.00 77.31 98 PRO A C 1
ATOM 734 O O . PRO A 1 98 ? 0.546 18.186 13.694 1.00 77.31 98 PRO A O 1
ATOM 737 N N . LYS A 1 99 ? -0.231 17.160 15.540 1.00 76.06 99 LYS A N 1
ATOM 738 C CA . LYS A 1 99 ? 0.627 17.855 16.505 1.00 76.06 99 LYS A CA 1
ATOM 739 C C . LYS A 1 99 ? 1.929 17.117 16.791 1.00 76.06 99 LYS A C 1
ATOM 741 O O . LYS A 1 99 ? 2.811 17.713 17.405 1.00 76.06 99 LYS A O 1
ATOM 746 N N . GLY A 1 100 ? 2.039 15.852 16.388 1.00 68.00 100 GLY A N 1
ATOM 747 C CA . GLY A 1 100 ? 3.268 15.097 16.572 1.00 68.00 100 GLY A CA 1
ATOM 748 C C . GLY A 1 100 ? 4.417 15.750 15.801 1.00 68.00 100 GLY A C 1
ATOM 749 O O . GLY A 1 100 ? 4.241 16.238 14.683 1.00 68.00 100 GLY A O 1
ATOM 750 N N . GLY A 1 101 ? 5.576 15.823 16.447 1.00 67.19 101 GLY A N 1
ATOM 751 C CA . GLY A 1 101 ? 6.840 16.269 15.862 1.00 67.19 101 GLY A CA 1
ATOM 752 C C . GLY A 1 101 ? 7.788 15.083 15.662 1.00 67.19 101 GLY A C 1
ATOM 753 O O . GLY A 1 101 ? 7.361 13.953 15.858 1.00 67.19 101 GLY A O 1
ATOM 754 N N . PRO A 1 102 ? 9.077 15.304 15.351 1.00 60.41 102 PRO A N 1
ATOM 755 C CA . PRO A 1 102 ? 10.074 14.241 15.111 1.00 60.41 102 PRO A CA 1
ATOM 756 C C . PRO A 1 102 ? 10.282 13.248 16.278 1.00 60.41 102 PRO A C 1
ATOM 758 O O . PRO A 1 102 ? 11.064 12.314 16.174 1.00 60.41 102 PRO A O 1
ATOM 761 N N . GLU A 1 103 ? 9.580 13.429 17.395 1.00 69.69 103 GLU A N 1
ATOM 762 C CA . GLU A 1 103 ? 9.624 12.593 18.591 1.00 69.69 103 GLU A CA 1
ATOM 763 C C . GLU A 1 103 ? 8.547 11.489 18.610 1.00 69.69 103 GLU A C 1
ATOM 765 O O . GLU A 1 103 ? 8.341 10.878 19.653 1.00 69.69 103 GLU A O 1
ATOM 770 N N . TYR A 1 104 ? 7.871 11.193 17.487 1.00 72.69 104 TYR A N 1
ATOM 771 C CA . TYR A 1 104 ? 6.774 10.203 17.415 1.00 72.69 104 TYR A CA 1
ATOM 772 C C . TYR A 1 104 ? 7.105 8.847 18.052 1.00 72.69 104 TYR A C 1
ATOM 774 O O . TYR A 1 104 ? 6.232 8.185 18.612 1.00 72.69 104 TYR A O 1
ATOM 782 N N . LEU A 1 105 ? 8.364 8.420 17.945 1.00 79.75 105 LEU A N 1
ATOM 783 C CA . LEU A 1 105 ? 8.823 7.139 18.468 1.00 79.75 105 LEU A CA 1
ATOM 784 C C . LEU A 1 105 ? 9.017 7.138 19.991 1.00 79.75 105 LEU A C 1
ATOM 786 O O . LEU A 1 105 ? 9.073 6.061 20.568 1.00 79.75 105 LEU A O 1
ATOM 790 N N . GLN A 1 106 ? 9.089 8.294 20.663 1.00 80.56 106 GLN A N 1
ATOM 791 C CA . GLN A 1 106 ? 9.241 8.341 22.127 1.00 80.56 106 GLN A CA 1
ATOM 792 C C . GLN A 1 106 ? 8.026 7.748 22.854 1.00 80.56 106 GLN A C 1
ATOM 794 O O . GLN A 1 106 ? 8.171 7.158 23.923 1.00 80.56 106 GLN A O 1
ATOM 799 N N . ASP A 1 107 ? 6.842 7.864 22.250 1.00 78.75 107 ASP A N 1
ATOM 800 C CA . ASP A 1 107 ? 5.584 7.347 22.794 1.00 78.75 107 ASP A CA 1
ATOM 801 C C . ASP A 1 107 ? 5.275 5.904 22.347 1.00 78.75 107 ASP A C 1
ATOM 803 O O . ASP A 1 107 ? 4.207 5.365 22.667 1.00 78.75 107 ASP A O 1
ATOM 807 N N . ILE A 1 108 ? 6.183 5.273 21.592 1.00 84.00 108 ILE A N 1
ATOM 808 C CA . ILE A 1 108 ? 6.022 3.927 21.037 1.00 84.00 108 ILE A CA 1
ATOM 809 C C . ILE A 1 108 ? 7.119 3.017 21.594 1.00 84.00 108 ILE A C 1
ATOM 811 O O . ILE A 1 108 ? 8.305 3.247 21.382 1.00 84.00 108 ILE A O 1
ATOM 815 N N . ALA A 1 109 ? 6.718 1.949 22.284 1.00 86.88 109 ALA A N 1
ATOM 816 C CA . ALA A 1 109 ? 7.657 0.957 22.796 1.00 86.88 109 ALA A CA 1
ATOM 817 C C . ALA A 1 109 ? 8.311 0.165 21.648 1.00 86.88 109 ALA A C 1
ATOM 819 O O . ALA A 1 109 ? 7.664 -0.164 20.651 1.00 86.88 109 ALA A O 1
ATOM 820 N N . GLU A 1 110 ? 9.586 -0.194 21.800 1.00 90.19 110 GLU A N 1
ATOM 821 C CA . GLU A 1 110 ? 10.299 -1.020 20.817 1.00 90.19 110 GLU A CA 1
ATOM 822 C C . GLU A 1 110 ? 9.620 -2.388 20.651 1.00 90.19 110 GLU A C 1
ATOM 824 O O . GLU A 1 110 ? 9.440 -2.877 19.534 1.00 90.19 110 GLU A O 1
ATOM 829 N N . GLU A 1 111 ? 9.159 -2.974 21.755 1.00 86.19 111 GLU A N 1
ATOM 830 C CA . GLU A 1 111 ? 8.448 -4.248 21.777 1.00 86.19 111 GLU A CA 1
ATOM 831 C C . GLU A 1 111 ? 7.154 -4.201 20.953 1.00 86.19 111 GLU A C 1
ATOM 833 O O . GLU A 1 111 ? 6.814 -5.178 20.279 1.00 86.19 111 GLU A O 1
ATOM 838 N N . ASP A 1 112 ? 6.463 -3.057 20.947 1.00 85.88 112 ASP A N 1
ATOM 839 C CA . ASP A 1 112 ? 5.257 -2.849 20.146 1.00 85.88 112 ASP A CA 1
ATOM 840 C C . ASP A 1 112 ? 5.583 -2.844 18.642 1.00 85.88 112 ASP A C 1
ATOM 842 O O . ASP A 1 112 ? 4.848 -3.435 17.846 1.00 85.88 112 ASP A O 1
ATOM 846 N N . LEU A 1 113 ? 6.712 -2.243 18.240 1.00 90.44 113 LEU A N 1
ATOM 847 C CA . LEU A 1 113 ? 7.185 -2.251 16.848 1.00 90.44 113 LEU A CA 1
ATOM 848 C C . LEU A 1 113 ? 7.619 -3.651 16.401 1.00 90.44 113 LEU A C 1
ATOM 850 O O . LEU A 1 113 ? 7.277 -4.087 15.299 1.00 90.44 113 LEU A O 1
ATOM 854 N N . LEU A 1 114 ? 8.331 -4.386 17.257 1.00 91.06 114 LEU A N 1
ATOM 855 C CA . LEU A 1 114 ? 8.707 -5.775 16.984 1.00 91.06 114 LEU A CA 1
ATOM 856 C C . LEU A 1 114 ? 7.463 -6.652 16.827 1.00 91.06 114 LEU A C 1
ATOM 858 O O . LEU A 1 114 ? 7.358 -7.428 15.872 1.00 91.06 114 LEU A O 1
ATOM 862 N N . ARG A 1 115 ? 6.470 -6.474 17.703 1.00 84.88 115 ARG A N 1
ATOM 863 C CA . ARG A 1 115 ? 5.208 -7.203 17.603 1.00 84.88 115 ARG A CA 1
ATOM 864 C C . ARG A 1 115 ? 4.427 -6.831 16.347 1.00 84.88 115 ARG A C 1
ATOM 866 O O . ARG A 1 115 ? 3.827 -7.711 15.730 1.00 84.88 115 ARG A O 1
ATOM 873 N N . LEU A 1 116 ? 4.466 -5.567 15.926 1.00 88.81 116 LEU A N 1
ATOM 874 C CA . LEU A 1 116 ? 3.863 -5.127 14.670 1.00 88.81 116 LEU A CA 1
ATOM 875 C C . LEU A 1 116 ? 4.489 -5.840 13.464 1.00 88.81 116 LEU A C 1
ATOM 877 O O . LEU A 1 116 ? 3.757 -6.275 12.577 1.00 88.81 116 LEU A O 1
ATOM 881 N N . CYS A 1 117 ? 5.814 -6.009 13.444 1.00 92.94 117 CYS A N 1
ATOM 882 C CA . CYS A 1 117 ? 6.516 -6.760 12.401 1.00 92.94 117 CYS A CA 1
ATOM 883 C C . CYS A 1 117 ? 6.102 -8.239 12.365 1.00 92.94 117 CYS A C 1
ATOM 885 O O . CYS A 1 117 ? 5.887 -8.802 11.291 1.00 92.94 117 CYS A O 1
ATOM 887 N N . GLU A 1 118 ? 5.946 -8.881 13.525 1.00 86.81 118 GLU A N 1
ATOM 888 C CA . GLU A 1 118 ? 5.457 -10.263 13.588 1.00 86.81 118 GLU A CA 1
ATOM 889 C C . GLU A 1 118 ? 4.027 -10.394 13.051 1.00 86.81 118 GLU A C 1
ATOM 891 O O . GLU A 1 118 ? 3.712 -11.349 12.338 1.00 86.81 118 GLU A O 1
ATOM 896 N N . LEU A 1 119 ? 3.153 -9.444 13.394 1.00 84.56 119 LEU A N 1
ATOM 897 C CA . LEU A 1 119 ? 1.769 -9.418 12.928 1.00 84.56 119 LEU A CA 1
ATOM 898 C C . LEU A 1 119 ? 1.690 -9.167 11.423 1.00 84.56 119 LEU A C 1
ATOM 900 O O . LEU A 1 119 ? 1.018 -9.923 10.720 1.00 84.56 119 LEU A O 1
ATOM 904 N N . SER A 1 120 ? 2.409 -8.163 10.919 1.00 90.88 120 SER A N 1
ATOM 905 C CA . SER A 1 120 ? 2.417 -7.834 9.494 1.00 90.88 120 SER A CA 1
ATOM 906 C C . SER A 1 120 ? 2.983 -8.987 8.668 1.00 90.88 120 SER A C 1
ATOM 908 O O . SER A 1 120 ? 2.404 -9.338 7.644 1.00 90.88 120 SER A O 1
ATOM 910 N N . SER A 1 121 ? 4.030 -9.662 9.154 1.00 91.31 121 SER A N 1
ATOM 911 C CA . SER A 1 121 ? 4.588 -10.864 8.525 1.00 91.31 121 SER A CA 1
ATOM 912 C C . SER A 1 121 ? 3.543 -11.972 8.358 1.00 91.31 121 SER A C 1
ATOM 914 O O . SER A 1 121 ? 3.410 -12.531 7.269 1.00 91.31 121 SER A O 1
ATOM 916 N N . ARG A 1 122 ? 2.727 -12.249 9.387 1.00 87.25 122 ARG A N 1
ATOM 917 C CA . ARG A 1 122 ? 1.634 -13.235 9.283 1.00 87.25 122 ARG A CA 1
ATOM 918 C C . ARG A 1 122 ? 0.589 -12.824 8.250 1.00 87.25 122 ARG A C 1
ATOM 920 O O . ARG A 1 122 ? 0.162 -13.672 7.470 1.00 87.25 122 ARG A O 1
ATOM 927 N N . VAL A 1 123 ? 0.209 -11.544 8.226 1.00 89.31 123 VAL A N 1
ATOM 928 C CA . VAL A 1 123 ? -0.737 -11.008 7.235 1.00 89.31 123 VAL A CA 1
ATOM 929 C C . VAL A 1 123 ? -0.181 -11.207 5.826 1.00 89.31 123 VAL A C 1
ATOM 931 O O . VAL A 1 123 ? -0.827 -11.852 5.003 1.00 89.31 123 VAL A O 1
ATOM 934 N N . PHE A 1 124 ? 1.052 -10.768 5.567 1.00 92.81 124 PHE A N 1
ATOM 935 C CA . PHE A 1 124 ? 1.699 -10.958 4.271 1.00 92.81 124 PHE A CA 1
ATOM 936 C C . PHE A 1 124 ? 1.787 -12.434 3.881 1.00 92.81 124 PHE A C 1
ATOM 938 O O . PHE A 1 124 ? 1.434 -12.782 2.761 1.00 92.81 124 PHE A O 1
ATOM 945 N N . LEU A 1 125 ? 2.207 -13.326 4.783 1.00 91.25 125 LEU A N 1
ATOM 946 C CA . LEU A 1 125 ? 2.314 -14.760 4.491 1.00 91.25 125 LEU A CA 1
ATOM 947 C C . LEU A 1 125 ? 0.961 -15.415 4.186 1.00 91.25 125 LEU A C 1
ATOM 949 O O . LEU A 1 125 ? 0.927 -16.378 3.420 1.00 91.25 125 LEU A O 1
ATOM 953 N N . SER A 1 126 ? -0.133 -14.886 4.738 1.00 90.19 126 SER A N 1
ATOM 954 C CA . SER A 1 126 ? -1.490 -15.356 4.439 1.00 90.19 126 SER A CA 1
ATOM 955 C C . SER A 1 126 ? -2.009 -14.893 3.073 1.00 90.19 126 SER A C 1
ATOM 957 O O . SER A 1 126 ? -2.887 -15.534 2.500 1.00 90.19 126 SER A O 1
ATOM 959 N N . GLU A 1 127 ? -1.447 -13.815 2.524 1.00 92.75 127 GLU A N 1
ATOM 960 C CA . GLU A 1 127 ? -1.862 -13.248 1.243 1.00 92.75 127 GLU A CA 1
ATOM 961 C C . GLU A 1 127 ? -1.330 -14.034 0.051 1.00 92.75 127 GLU A C 1
ATOM 963 O O . GLU A 1 127 ? -0.212 -14.557 0.066 1.00 92.75 127 GLU A O 1
ATOM 968 N N . ALA A 1 128 ? -2.125 -14.084 -1.017 1.00 92.81 128 ALA A N 1
ATOM 969 C CA . ALA A 1 128 ? -1.677 -14.622 -2.289 1.00 92.81 128 ALA A CA 1
ATOM 970 C C . ALA A 1 128 ? -0.594 -13.714 -2.914 1.00 92.81 128 ALA A C 1
ATOM 972 O O . ALA A 1 128 ? -0.619 -12.499 -2.722 1.00 92.81 128 ALA A O 1
ATOM 973 N N . PRO A 1 129 ? 0.337 -14.265 -3.715 1.00 92.19 129 PRO A N 1
ATOM 974 C CA . PRO A 1 129 ? 1.348 -13.468 -4.419 1.00 92.19 129 PRO A CA 1
ATOM 975 C C . PRO A 1 129 ? 0.735 -12.456 -5.397 1.00 92.19 129 PRO A C 1
ATOM 977 O O . PRO A 1 129 ? 1.285 -11.381 -5.607 1.00 92.19 129 PRO A O 1
ATOM 980 N N . VAL A 1 130 ? -0.410 -12.807 -5.985 1.00 94.12 130 VAL A N 1
ATOM 981 C CA . VAL A 1 130 ? -1.183 -11.947 -6.884 1.00 94.12 130 VAL A CA 1
ATOM 982 C C . VAL A 1 130 ? -2.440 -11.506 -6.145 1.00 94.12 130 VAL A C 1
ATOM 984 O O . VAL A 1 130 ? -3.316 -12.322 -5.856 1.00 94.12 130 VAL A O 1
ATOM 987 N N . LEU A 1 131 ? -2.509 -10.219 -5.824 1.00 95.06 131 LEU A N 1
ATOM 988 C CA . LEU A 1 131 ? -3.652 -9.591 -5.167 1.00 95.06 131 LEU A CA 1
ATOM 989 C C . LEU A 1 131 ? -4.581 -8.993 -6.225 1.00 95.06 131 LEU A C 1
ATOM 991 O O . LEU A 1 131 ? -4.106 -8.418 -7.200 1.00 95.06 131 LEU A O 1
ATOM 995 N N . HIS A 1 132 ? -5.894 -9.104 -6.034 1.00 94.88 132 HIS A N 1
ATOM 996 C CA . HIS A 1 132 ? -6.888 -8.534 -6.945 1.00 94.88 132 HIS A CA 1
ATOM 997 C C . HIS A 1 132 ? -7.700 -7.452 -6.241 1.00 94.88 132 HIS A C 1
ATOM 999 O O . HIS A 1 132 ? -8.221 -7.669 -5.149 1.00 94.88 132 HIS A O 1
ATOM 1005 N N . VAL A 1 133 ? -7.830 -6.301 -6.895 1.00 93.06 133 VAL A N 1
ATOM 1006 C CA . VAL A 1 133 ? -8.573 -5.141 -6.402 1.00 93.06 133 VAL A CA 1
ATOM 1007 C C . VAL A 1 133 ? -9.680 -4.794 -7.396 1.00 93.06 133 VAL A C 1
ATOM 1009 O O . VAL A 1 133 ? -9.359 -4.463 -8.535 1.00 93.06 133 VAL A O 1
ATOM 1012 N N . PRO A 1 134 ? -10.9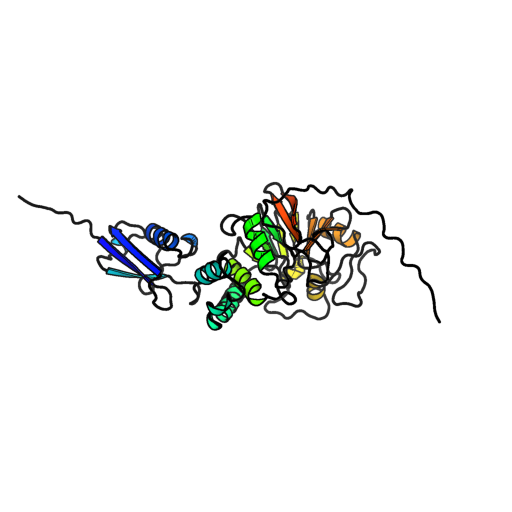66 -4.861 -7.017 1.00 87.69 134 PRO A N 1
ATOM 1013 C CA . PRO A 1 134 ? -12.060 -4.759 -7.985 1.00 87.69 134 PRO A CA 1
ATOM 1014 C C . PRO A 1 134 ? -12.485 -3.323 -8.338 1.00 87.69 134 PRO A C 1
ATOM 1016 O O . PRO A 1 134 ? -13.067 -3.115 -9.397 1.00 87.69 134 PRO A O 1
ATOM 1019 N N . ASP A 1 135 ? -12.178 -2.329 -7.503 1.00 86.12 135 ASP A N 1
ATOM 1020 C CA . ASP A 1 135 ? -12.743 -0.973 -7.610 1.00 86.12 135 ASP A CA 1
ATOM 1021 C C . ASP A 1 135 ? -11.793 0.082 -7.027 1.00 86.12 135 ASP A C 1
ATOM 1023 O O . ASP A 1 135 ? -10.706 -0.264 -6.546 1.00 86.12 135 ASP A O 1
ATOM 1027 N N . GLY A 1 136 ? -12.202 1.352 -7.124 1.00 84.88 136 GLY A N 1
ATOM 1028 C CA . GLY A 1 136 ? -11.379 2.550 -7.020 1.00 84.88 136 GLY A CA 1
ATOM 1029 C C . GLY A 1 136 ? -10.243 2.498 -5.998 1.00 84.88 136 GLY A C 1
ATOM 1030 O O . GLY A 1 136 ? -10.423 2.132 -4.834 1.00 84.88 136 GLY A O 1
ATOM 1031 N N . VAL A 1 137 ? -9.047 2.877 -6.447 1.00 95.50 137 VAL A N 1
ATOM 1032 C CA . VAL A 1 137 ? -7.807 2.707 -5.685 1.00 95.50 137 VAL A CA 1
ATOM 1033 C C . VAL A 1 137 ? -6.844 3.865 -5.895 1.00 95.50 137 VAL A C 1
ATOM 1035 O O . VAL A 1 137 ? -6.709 4.418 -6.989 1.00 95.50 137 VAL A O 1
ATOM 1038 N N . VAL A 1 138 ? -6.131 4.197 -4.825 1.00 97.31 138 VAL A N 1
ATOM 1039 C CA . VAL A 1 138 ? -5.000 5.116 -4.836 1.00 97.31 138 VAL A CA 1
ATOM 1040 C C . VAL A 1 138 ? -3.714 4.302 -4.866 1.00 97.31 138 VAL A C 1
ATOM 1042 O O . VAL A 1 138 ? -3.421 3.539 -3.947 1.00 97.31 138 VAL A O 1
ATOM 1045 N N . VAL A 1 139 ? -2.924 4.472 -5.918 1.00 97.75 139 VAL A N 1
ATOM 1046 C CA . VAL A 1 139 ? -1.615 3.837 -6.066 1.00 97.75 139 VAL A CA 1
ATOM 1047 C C . VAL A 1 139 ? -0.528 4.858 -5.745 1.00 97.75 139 VAL A C 1
ATOM 1049 O O . VAL A 1 139 ? -0.470 5.926 -6.361 1.00 97.75 139 VAL A O 1
ATOM 1052 N N . PHE A 1 140 ? 0.339 4.534 -4.788 1.00 97.81 140 PHE A N 1
ATOM 1053 C CA . PHE A 1 140 ? 1.492 5.353 -4.418 1.00 97.81 140 PHE A CA 1
ATOM 1054 C C . PHE A 1 140 ? 2.802 4.593 -4.658 1.00 97.81 140 PHE A C 1
ATOM 1056 O O . PHE A 1 140 ? 2.891 3.382 -4.455 1.00 97.81 140 PHE A O 1
ATOM 1063 N N . GLY A 1 141 ? 3.814 5.311 -5.135 1.00 97.00 141 GLY A N 1
ATOM 1064 C CA . GLY A 1 141 ? 5.146 4.795 -5.414 1.00 97.00 141 GLY A CA 1
ATOM 1065 C C . GLY A 1 141 ? 6.049 4.782 -4.183 1.00 97.00 141 GLY A C 1
ATOM 1066 O O . GLY A 1 141 ? 5.599 4.728 -3.041 1.00 97.00 141 GLY A O 1
ATOM 1067 N N . SER A 1 142 ? 7.350 4.863 -4.440 1.00 95.38 142 SER A N 1
ATOM 1068 C CA . SER A 1 142 ? 8.403 4.949 -3.430 1.00 95.38 142 SER A CA 1
ATOM 1069 C C . SER A 1 142 ? 8.137 6.083 -2.440 1.00 95.38 142 SER A C 1
ATOM 1071 O O . SER A 1 142 ? 7.745 7.180 -2.845 1.00 95.38 142 SER A O 1
ATOM 1073 N N . LEU A 1 143 ? 8.390 5.795 -1.160 1.00 94.31 143 LEU A N 1
ATOM 1074 C CA . LEU A 1 143 ? 8.351 6.741 -0.036 1.00 94.31 143 LEU A CA 1
ATOM 1075 C C . LEU A 1 143 ? 9.738 6.947 0.571 1.00 94.31 143 LEU A C 1
ATOM 1077 O O . LEU A 1 143 ? 10.049 8.017 1.073 1.00 94.31 143 LEU A O 1
ATOM 1081 N N . SER A 1 144 ? 10.573 5.907 0.543 1.00 91.44 144 SER A N 1
ATOM 1082 C CA . SER A 1 144 ? 11.955 5.903 1.021 1.00 91.44 144 SER A CA 1
ATOM 1083 C C . SER A 1 144 ? 12.187 6.449 2.435 1.00 91.44 144 SER A C 1
ATOM 1085 O O . SER A 1 144 ? 13.324 6.753 2.752 1.00 91.44 144 SER A O 1
ATOM 1087 N N . GLY A 1 145 ? 11.185 6.499 3.316 1.00 90.19 145 GLY A N 1
ATOM 1088 C CA . GLY A 1 145 ? 11.294 7.047 4.676 1.00 90.19 145 GLY A CA 1
ATOM 1089 C C . GLY A 1 145 ? 10.835 8.502 4.818 1.00 90.19 145 GLY A C 1
ATOM 1090 O O . GLY A 1 145 ? 11.000 9.091 5.883 1.00 90.19 145 GLY A O 1
ATOM 1091 N N . GLU A 1 146 ? 10.246 9.088 3.775 1.00 91.19 146 GLU A N 1
ATOM 1092 C CA . GLU A 1 146 ? 9.667 10.436 3.798 1.00 91.19 146 GLU A CA 1
ATOM 1093 C C . GLU A 1 146 ? 8.270 10.430 4.432 1.00 91.19 146 GLU A C 1
ATOM 1095 O O . GLU A 1 146 ? 7.234 10.548 3.768 1.00 91.19 146 GLU A O 1
ATOM 1100 N N . PHE A 1 147 ? 8.236 10.281 5.755 1.00 91.19 147 PHE A N 1
ATOM 1101 C CA . PHE A 1 147 ? 7.002 10.105 6.520 1.00 91.19 147 PHE A CA 1
ATOM 1102 C C . PHE A 1 147 ? 5.988 11.245 6.337 1.00 91.19 147 PHE A C 1
ATOM 1104 O O . PHE A 1 147 ? 4.780 11.016 6.239 1.00 91.19 147 PHE A O 1
ATOM 1111 N N . HIS A 1 148 ? 6.461 12.486 6.214 1.00 89.25 148 HIS A N 1
ATOM 1112 C CA . HIS A 1 148 ? 5.587 13.633 5.970 1.00 89.25 148 HIS A CA 1
ATOM 1113 C C . HIS A 1 148 ? 4.847 13.543 4.627 1.00 89.25 148 HIS A C 1
ATOM 1115 O O . HIS A 1 148 ? 3.677 13.924 4.553 1.00 89.25 148 HIS A O 1
ATOM 1121 N N . GLN A 1 149 ? 5.487 12.994 3.589 1.00 90.62 149 GLN A N 1
ATOM 1122 C CA . GLN A 1 149 ? 4.851 12.787 2.285 1.00 90.62 149 GLN A CA 1
ATOM 1123 C C . GLN A 1 149 ? 3.798 11.678 2.356 1.00 90.62 149 GLN A C 1
ATOM 1125 O O . GLN A 1 149 ? 2.713 11.828 1.799 1.00 90.62 149 GLN A O 1
ATOM 1130 N N . LEU A 1 150 ? 4.050 10.613 3.124 1.00 93.06 150 LEU A N 1
ATOM 1131 C CA . LEU A 1 150 ? 3.038 9.587 3.390 1.00 93.06 150 LEU A CA 1
ATOM 1132 C C . LEU A 1 150 ? 1.778 10.190 4.035 1.00 93.06 150 LEU A C 1
ATOM 1134 O O . LEU A 1 150 ? 0.659 9.949 3.581 1.00 93.06 150 LEU A O 1
ATOM 1138 N N . ARG A 1 151 ? 1.946 11.046 5.048 1.00 90.44 151 ARG A N 1
ATOM 1139 C CA . ARG A 1 151 ? 0.817 11.739 5.690 1.00 90.44 151 ARG A CA 1
ATOM 1140 C C . ARG A 1 151 ? 0.106 12.702 4.740 1.00 90.44 151 ARG A C 1
ATOM 1142 O O . ARG A 1 151 ? -1.121 12.794 4.775 1.00 90.44 151 ARG A O 1
ATOM 1149 N N . HIS A 1 152 ? 0.850 13.389 3.872 1.00 89.50 152 HIS A N 1
ATOM 1150 C CA . HIS A 1 152 ? 0.276 14.232 2.824 1.00 89.50 152 HIS A CA 1
ATOM 1151 C C . HIS A 1 152 ? -0.624 13.423 1.878 1.00 89.50 152 HIS A C 1
ATOM 1153 O O . HIS A 1 152 ? -1.723 13.871 1.550 1.00 89.50 152 HIS A O 1
ATOM 1159 N N . ILE A 1 153 ? -0.208 12.219 1.475 1.00 93.19 153 ILE A N 1
ATOM 1160 C CA . ILE A 1 153 ? -1.007 11.334 0.613 1.00 93.19 153 ILE A CA 1
ATOM 1161 C C . ILE A 1 153 ? -2.344 10.988 1.278 1.00 93.19 153 ILE A C 1
ATOM 1163 O O . ILE A 1 153 ? -3.390 11.156 0.653 1.00 93.19 153 ILE A O 1
ATOM 1167 N N . PHE A 1 154 ? -2.346 10.581 2.550 1.00 91.69 154 PHE A N 1
ATOM 1168 C CA . PHE A 1 154 ? -3.594 10.278 3.265 1.00 91.69 154 PHE A CA 1
ATOM 1169 C C . PHE A 1 154 ? -4.471 11.519 3.464 1.00 91.69 154 PHE A C 1
ATOM 1171 O O . PHE A 1 154 ? -5.671 11.488 3.207 1.00 91.69 154 PHE A O 1
ATOM 1178 N N . ALA A 1 155 ? -3.875 12.662 3.811 1.00 88.50 155 ALA A N 1
ATOM 1179 C CA . ALA A 1 155 ? -4.619 13.912 3.960 1.00 88.50 155 ALA A CA 1
ATOM 1180 C C . ALA A 1 155 ? -5.277 14.393 2.651 1.00 88.50 155 ALA A C 1
ATOM 1182 O O . ALA A 1 155 ? -6.296 15.081 2.691 1.00 88.50 155 ALA A O 1
ATOM 1183 N N . THR A 1 156 ? -4.695 14.067 1.494 1.00 88.94 156 THR A N 1
ATOM 1184 C CA . THR A 1 156 ? -5.180 14.531 0.183 1.00 88.94 156 THR A CA 1
ATOM 1185 C C . THR A 1 156 ? -6.083 13.533 -0.528 1.00 88.94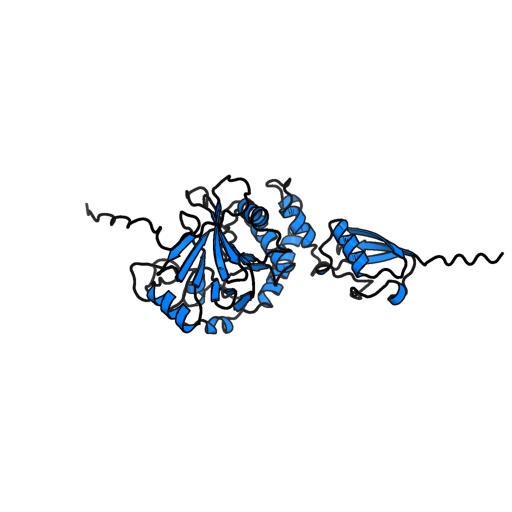 156 THR A C 1
ATOM 1187 O O . THR A 1 156 ? -6.991 13.954 -1.244 1.00 88.94 156 THR A O 1
ATOM 1190 N N . CYS A 1 157 ? -5.851 12.232 -0.349 1.00 91.31 157 CYS A N 1
ATOM 1191 C CA . CYS A 1 157 ? -6.508 11.181 -1.129 1.00 91.31 157 CYS A CA 1
ATOM 1192 C C . CYS A 1 157 ? -7.605 10.430 -0.358 1.00 91.31 157 CYS A C 1
ATOM 1194 O O . CYS A 1 157 ? -8.330 9.636 -0.955 1.00 91.31 157 CYS A O 1
ATOM 1196 N N . GLY A 1 158 ? -7.767 10.714 0.935 1.00 88.06 158 GLY A N 1
ATOM 1197 C CA . GLY A 1 158 ? -8.818 10.149 1.776 1.00 88.06 158 GLY A CA 1
ATOM 1198 C C . GLY A 1 158 ? -8.287 9.241 2.881 1.00 88.06 158 GLY A C 1
ATOM 1199 O O . GLY A 1 158 ? -7.100 8.946 2.974 1.00 88.06 158 GLY A O 1
ATOM 1200 N N . ASP A 1 159 ? -9.189 8.822 3.759 1.00 82.12 159 ASP A N 1
ATOM 1201 C CA . ASP A 1 159 ? -8.842 7.942 4.870 1.00 82.12 159 ASP A CA 1
ATOM 1202 C C . ASP A 1 159 ? -8.836 6.471 4.418 1.00 82.12 159 ASP A C 1
ATOM 1204 O O . ASP A 1 159 ? -9.669 6.063 3.606 1.00 82.12 159 ASP A O 1
ATOM 1208 N N . VAL A 1 160 ? -7.929 5.658 4.968 1.00 84.31 160 VAL A N 1
ATOM 1209 C CA . VAL A 1 160 ? -7.797 4.216 4.669 1.00 84.31 160 VAL A CA 1
ATOM 1210 C C . VAL A 1 160 ? -9.075 3.425 5.008 1.00 84.31 160 VAL A C 1
ATOM 1212 O O . VAL A 1 160 ? -9.309 2.350 4.459 1.00 84.31 160 VAL A O 1
ATOM 1215 N N . LEU A 1 161 ? -9.948 3.961 5.867 1.00 79.12 161 LEU A N 1
ATOM 1216 C CA . LEU A 1 161 ? -11.267 3.394 6.159 1.00 79.12 161 LEU A CA 1
ATOM 1217 C C . LEU A 1 161 ? -12.231 3.433 4.969 1.00 79.12 161 LEU A C 1
ATOM 1219 O O . LEU A 1 161 ? -13.148 2.617 4.899 1.00 79.12 161 LEU A O 1
ATOM 1223 N N . THR A 1 162 ? -12.060 4.397 4.066 1.00 82.25 162 THR A N 1
ATOM 1224 C CA . THR A 1 162 ? -12.968 4.635 2.932 1.00 82.25 162 THR A CA 1
ATOM 1225 C C . THR A 1 162 ? -12.285 4.506 1.581 1.00 82.25 162 THR A C 1
ATOM 1227 O O . THR A 1 162 ? -12.961 4.346 0.569 1.00 82.25 162 THR A O 1
ATOM 1230 N N . THR A 1 163 ? -10.960 4.594 1.562 1.00 89.81 163 THR A N 1
ATOM 1231 C CA . THR A 1 163 ? -10.151 4.618 0.354 1.00 89.81 163 THR A CA 1
ATOM 1232 C C . THR A 1 163 ? -9.211 3.427 0.356 1.00 89.81 163 THR A C 1
ATOM 1234 O O . THR A 1 163 ? -8.496 3.177 1.327 1.00 89.81 163 THR A O 1
ATOM 1237 N N . ARG A 1 164 ? -9.185 2.704 -0.761 1.00 94.56 164 ARG A N 1
ATOM 1238 C CA . ARG A 1 164 ? -8.258 1.597 -0.967 1.00 94.56 164 ARG A CA 1
ATOM 1239 C C . ARG A 1 164 ? -6.910 2.115 -1.456 1.00 94.56 164 ARG A C 1
ATOM 1241 O O . ARG A 1 164 ? -6.857 2.976 -2.334 1.00 94.56 164 ARG A O 1
ATOM 1248 N N . TYR A 1 165 ? -5.827 1.549 -0.935 1.00 97.44 165 TYR A N 1
ATOM 1249 C CA . TYR A 1 165 ? -4.460 1.936 -1.271 1.00 97.44 165 TYR A CA 1
ATOM 1250 C C . TYR A 1 165 ? -3.621 0.754 -1.752 1.00 97.44 165 TYR A C 1
ATOM 1252 O O . TYR A 1 165 ? -3.702 -0.344 -1.202 1.00 97.44 165 TYR A O 1
ATOM 1260 N N . VAL A 1 166 ? -2.764 1.008 -2.742 1.00 98.00 166 VAL A N 1
ATOM 1261 C CA . VAL A 1 166 ? -1.716 0.090 -3.208 1.00 98.00 166 VAL A CA 1
ATOM 1262 C C . VAL A 1 166 ? -0.378 0.827 -3.188 1.00 98.00 166 VAL A C 1
ATOM 1264 O O . VAL A 1 166 ? -0.165 1.764 -3.953 1.00 98.00 166 VAL A O 1
ATOM 1267 N N . GLY A 1 167 ? 0.536 0.398 -2.323 1.00 98.00 167 GLY A N 1
ATOM 1268 C CA . GLY A 1 167 ? 1.906 0.903 -2.271 1.00 98.00 167 GLY A CA 1
ATOM 1269 C C . GLY A 1 167 ? 2.852 0.040 -3.090 1.00 98.00 167 GLY A C 1
ATOM 1270 O O . GLY A 1 167 ? 2.956 -1.155 -2.826 1.00 98.00 167 GLY A O 1
ATOM 1271 N N . LEU A 1 168 ? 3.595 0.627 -4.025 1.00 97.50 168 LEU A N 1
ATOM 1272 C CA . LEU A 1 168 ? 4.419 -0.120 -4.985 1.00 97.50 168 LEU A CA 1
ATOM 1273 C C . LEU A 1 168 ? 5.788 -0.575 -4.456 1.00 97.50 168 LEU A C 1
ATOM 1275 O O . LEU A 1 168 ? 6.514 -1.236 -5.182 1.00 97.50 168 LEU A O 1
ATOM 1279 N N . GLY A 1 169 ? 6.171 -0.255 -3.223 1.00 94.50 169 GLY A N 1
ATOM 1280 C CA . GLY A 1 169 ? 7.451 -0.681 -2.641 1.00 94.50 169 GLY A CA 1
ATOM 1281 C C . GLY A 1 169 ? 8.379 0.491 -2.336 1.00 94.50 169 GLY A C 1
ATOM 1282 O O . GLY A 1 169 ? 7.970 1.647 -2.388 1.00 94.50 169 GLY A O 1
ATOM 1283 N N . ASN A 1 170 ? 9.637 0.192 -1.995 1.00 92.94 170 ASN A N 1
ATOM 1284 C CA . ASN A 1 170 ? 10.659 1.189 -1.637 1.00 92.94 170 ASN A CA 1
ATOM 1285 C C . ASN A 1 170 ? 10.196 2.159 -0.535 1.00 92.94 170 ASN A C 1
ATOM 1287 O O . ASN A 1 170 ? 10.227 3.381 -0.678 1.00 92.94 170 ASN A O 1
ATOM 1291 N N . TYR A 1 171 ? 9.726 1.598 0.580 1.00 94.88 171 TYR A N 1
ATOM 1292 C CA . TYR A 1 171 ? 9.110 2.370 1.662 1.00 94.88 171 TYR A CA 1
ATOM 1293 C C . TYR A 1 171 ? 10.113 3.058 2.597 1.00 94.88 171 TYR A C 1
ATOM 1295 O O . TYR A 1 171 ? 9.754 4.043 3.229 1.00 94.88 171 TYR A O 1
ATOM 1303 N N . CYS A 1 172 ? 11.350 2.564 2.691 1.00 89.31 172 CYS A N 1
ATOM 1304 C CA . CYS A 1 172 ? 12.374 3.016 3.643 1.00 89.31 172 CYS A CA 1
ATOM 1305 C C . CYS A 1 172 ? 13.763 3.155 2.978 1.00 89.31 172 CYS A C 1
ATOM 1307 O O . CYS A 1 172 ? 13.885 2.918 1.776 1.00 89.31 172 CYS A O 1
ATOM 1309 N N . ASN A 1 173 ? 14.787 3.500 3.777 1.00 77.69 173 ASN A N 1
ATOM 1310 C CA . ASN A 1 173 ? 16.247 3.480 3.518 1.00 77.69 173 ASN A CA 1
ATOM 1311 C C . ASN A 1 173 ? 16.961 4.818 3.253 1.00 77.69 173 ASN A C 1
ATOM 1313 O O . ASN A 1 173 ? 18.176 4.842 3.426 1.00 77.69 173 ASN A O 1
ATOM 1317 N N . ARG A 1 174 ? 16.295 5.902 2.826 1.00 78.81 174 ARG A N 1
ATOM 1318 C CA . ARG A 1 174 ? 17.004 7.161 2.474 1.00 78.81 174 ARG A CA 1
ATOM 1319 C C . ARG A 1 174 ? 16.540 8.401 3.229 1.00 78.81 174 ARG A C 1
ATOM 1321 O O . ARG A 1 174 ? 17.354 9.264 3.521 1.00 78.81 174 ARG A O 1
ATOM 1328 N N . GLY A 1 175 ? 15.251 8.483 3.511 1.00 79.94 175 GLY A N 1
ATOM 1329 C CA . GLY A 1 175 ? 14.628 9.531 4.301 1.00 79.94 175 GLY A CA 1
ATOM 1330 C C . GLY A 1 175 ? 14.811 9.292 5.795 1.00 79.94 175 GLY A C 1
ATOM 1331 O O . GLY A 1 175 ? 15.108 8.182 6.245 1.00 79.94 175 GLY A O 1
ATOM 1332 N N . GLU A 1 176 ? 14.601 10.357 6.558 1.00 84.69 176 GLU A N 1
ATOM 1333 C CA . GLU A 1 176 ? 14.938 10.428 7.983 1.00 84.69 176 GLU A CA 1
ATOM 1334 C C . GLU A 1 176 ? 14.012 9.586 8.880 1.00 84.69 176 GLU A C 1
ATOM 1336 O O . GLU A 1 176 ? 14.423 9.161 9.954 1.00 84.69 176 GLU A O 1
ATOM 1341 N N . HIS A 1 177 ? 12.789 9.288 8.426 1.00 90.50 177 HIS A N 1
ATOM 1342 C CA . HIS A 1 177 ? 11.705 8.746 9.257 1.00 90.50 177 HIS A CA 1
ATOM 1343 C C . HIS A 1 177 ? 11.256 7.352 8.783 1.00 90.50 177 HIS A C 1
ATOM 1345 O O . HIS A 1 177 ? 10.077 7.075 8.519 1.00 90.50 177 HIS A O 1
ATOM 1351 N N . GLY A 1 178 ? 12.230 6.461 8.574 1.00 92.12 178 GLY A N 1
ATOM 1352 C CA . GLY A 1 178 ? 11.997 5.116 8.043 1.00 92.12 178 GLY A CA 1
ATOM 1353 C C . GLY A 1 178 ? 11.157 4.221 8.962 1.00 92.12 178 GLY A C 1
ATOM 1354 O O . GLY A 1 178 ? 10.320 3.464 8.466 1.00 92.12 178 GLY A O 1
ATOM 1355 N N . ILE A 1 179 ? 11.351 4.323 10.281 1.00 92.69 179 ILE A N 1
ATOM 1356 C CA . ILE A 1 179 ? 10.636 3.505 11.273 1.00 92.69 179 ILE A CA 1
ATOM 1357 C C . ILE A 1 179 ? 9.179 3.956 11.372 1.00 92.69 179 ILE A C 1
ATOM 1359 O O . ILE A 1 179 ? 8.285 3.120 11.355 1.00 92.69 179 ILE A O 1
ATOM 1363 N N . GLU A 1 180 ? 8.922 5.260 11.388 1.00 93.12 180 GLU A N 1
ATOM 1364 C CA . GLU A 1 180 ? 7.583 5.850 11.391 1.00 93.12 180 GLU A CA 1
ATOM 1365 C C . GLU A 1 180 ? 6.825 5.482 10.116 1.00 93.12 180 GLU A C 1
ATOM 1367 O O . GLU A 1 180 ? 5.661 5.077 10.166 1.00 93.12 180 GLU A O 1
ATOM 1372 N N . THR A 1 181 ? 7.510 5.556 8.970 1.00 94.38 181 THR A N 1
ATOM 1373 C CA . THR A 1 181 ? 6.948 5.169 7.673 1.00 94.38 181 THR A CA 1
ATOM 1374 C C . THR A 1 181 ? 6.529 3.702 7.681 1.00 94.38 181 THR A C 1
ATOM 1376 O O . THR A 1 181 ? 5.372 3.396 7.402 1.00 94.38 181 THR A O 1
ATOM 1379 N N . LEU A 1 182 ? 7.428 2.780 8.043 1.00 95.62 182 LEU A N 1
ATOM 1380 C CA . LEU A 1 182 ? 7.090 1.354 8.105 1.00 95.62 182 LEU A CA 1
ATOM 1381 C C . LEU A 1 182 ? 6.057 1.047 9.194 1.00 95.62 182 LEU A C 1
ATOM 1383 O O . LEU A 1 182 ? 5.144 0.262 8.949 1.00 95.62 182 LEU A O 1
ATOM 1387 N N . GLY A 1 183 ? 6.158 1.689 10.358 1.00 94.50 183 GLY A N 1
ATOM 1388 C CA . GLY A 1 183 ? 5.229 1.535 11.471 1.00 94.50 183 GLY A CA 1
ATOM 1389 C C . GLY A 1 183 ? 3.801 1.893 11.072 1.00 94.50 183 GLY A C 1
ATOM 1390 O O . GLY A 1 183 ? 2.876 1.120 11.324 1.00 94.50 183 GLY A O 1
ATOM 1391 N N . LEU A 1 184 ? 3.604 3.007 10.364 1.00 94.38 184 LEU A N 1
ATOM 1392 C CA . LEU A 1 184 ? 2.278 3.407 9.899 1.00 94.38 184 LEU A CA 1
ATOM 1393 C C . LEU A 1 184 ? 1.757 2.474 8.797 1.00 94.38 184 LEU A C 1
ATOM 1395 O O . LEU A 1 184 ? 0.618 2.011 8.866 1.00 94.38 184 LEU A O 1
ATOM 1399 N N . LEU A 1 185 ? 2.596 2.148 7.808 1.00 96.44 185 LEU A N 1
ATOM 1400 C CA . LEU A 1 185 ? 2.224 1.256 6.705 1.00 96.44 185 LEU A CA 1
ATOM 1401 C C . LEU A 1 185 ? 1.842 -0.146 7.203 1.00 96.44 185 LEU A C 1
ATOM 1403 O O . LEU A 1 185 ? 0.825 -0.696 6.780 1.00 96.44 185 LEU A O 1
ATOM 1407 N N . PHE A 1 186 ? 2.620 -0.725 8.121 1.00 95.25 186 PHE A N 1
ATOM 1408 C CA . PHE A 1 186 ? 2.323 -2.033 8.708 1.00 95.25 186 PHE A CA 1
ATOM 1409 C C . PHE A 1 186 ? 1.106 -1.990 9.624 1.00 95.25 186 PHE A C 1
ATOM 1411 O O . PHE A 1 186 ? 0.336 -2.951 9.637 1.00 95.25 186 PHE A O 1
ATOM 1418 N N . SER A 1 187 ? 0.884 -0.883 10.335 1.00 91.81 187 SER A N 1
ATOM 1419 C CA . SER A 1 187 ? -0.318 -0.713 11.151 1.00 91.81 187 SER A CA 1
ATOM 1420 C C . SER A 1 187 ? -1.580 -0.720 10.288 1.00 91.81 187 SER A C 1
ATOM 1422 O O . SER A 1 187 ? -2.501 -1.496 10.551 1.00 91.81 187 SER A O 1
ATOM 1424 N N . TYR A 1 188 ? -1.594 0.052 9.196 1.00 92.94 188 TYR A N 1
ATOM 1425 C CA . TYR A 1 188 ? -2.700 0.014 8.238 1.00 92.94 188 TYR A CA 1
ATOM 1426 C C . TYR A 1 188 ? -2.848 -1.351 7.572 1.00 92.94 188 TYR A C 1
ATOM 1428 O O . TYR A 1 188 ? -3.970 -1.837 7.449 1.00 92.94 188 TYR A O 1
ATOM 1436 N N . LYS A 1 189 ? -1.743 -2.015 7.213 1.00 92.81 189 LYS A N 1
ATOM 1437 C CA . LYS A 1 189 ? -1.787 -3.367 6.644 1.00 92.81 189 LYS A CA 1
ATOM 1438 C C . LYS A 1 189 ? -2.434 -4.380 7.589 1.00 92.81 189 LYS A C 1
ATOM 1440 O O . LYS A 1 189 ? -3.239 -5.193 7.152 1.00 92.81 189 LYS A O 1
ATOM 1445 N N . CYS A 1 190 ? -2.094 -4.330 8.875 1.00 86.25 190 CYS A N 1
ATOM 1446 C CA . CYS A 1 190 ? -2.649 -5.246 9.869 1.00 86.25 190 CYS A CA 1
ATOM 1447 C C . CYS A 1 190 ? -4.129 -4.973 10.155 1.00 86.25 190 CYS A C 1
ATOM 1449 O O . CYS A 1 190 ? -4.874 -5.913 10.420 1.00 86.25 190 CYS A O 1
ATOM 1451 N N . MET A 1 191 ? -4.557 -3.708 10.125 1.00 82.38 191 MET A N 1
ATOM 1452 C CA . MET A 1 191 ? -5.950 -3.344 10.407 1.00 82.38 191 MET A CA 1
ATOM 1453 C C . MET A 1 191 ? -6.876 -3.474 9.199 1.00 82.38 191 MET A C 1
ATOM 1455 O O . MET A 1 191 ? -8.051 -3.793 9.371 1.00 82.38 191 MET A O 1
ATOM 1459 N N . PHE A 1 192 ? -6.360 -3.237 7.994 1.00 87.25 192 PHE A N 1
ATOM 1460 C CA . PHE A 1 192 ? -7.144 -3.167 6.763 1.00 87.25 192 PHE A CA 1
ATOM 1461 C C . PHE A 1 192 ? -6.488 -3.971 5.629 1.00 87.25 192 PHE A C 1
ATOM 1463 O O . PHE A 1 192 ? -6.225 -3.412 4.566 1.00 87.25 192 PHE A O 1
ATOM 1470 N N . PRO A 1 193 ? -6.217 -5.277 5.806 1.00 87.12 193 PRO A N 1
ATOM 1471 C CA . PRO A 1 193 ? -5.424 -6.063 4.853 1.00 87.12 193 PRO A CA 1
ATOM 1472 C C . PRO A 1 193 ? -6.000 -6.095 3.429 1.00 87.12 193 PRO A C 1
ATOM 1474 O O . PRO A 1 193 ? -5.234 -6.098 2.466 1.00 87.12 193 PRO A O 1
ATOM 1477 N N . GLU A 1 194 ? -7.330 -6.051 3.294 1.00 85.81 194 GLU A N 1
ATOM 1478 C CA . GLU A 1 194 ? -8.036 -6.028 2.003 1.00 85.81 194 GLU A CA 1
ATOM 1479 C C . GLU A 1 194 ? -8.073 -4.635 1.349 1.00 85.81 194 GLU A C 1
ATOM 1481 O O . GLU A 1 194 ? -8.159 -4.521 0.126 1.00 85.81 194 GLU A O 1
ATOM 1486 N N . ASN A 1 195 ? -7.999 -3.565 2.150 1.00 88.62 195 ASN A N 1
ATOM 1487 C CA . ASN A 1 195 ? -8.065 -2.182 1.662 1.00 88.62 195 ASN A CA 1
ATOM 1488 C C . ASN A 1 195 ? -6.690 -1.504 1.582 1.00 88.62 195 ASN A C 1
ATOM 1490 O O . ASN A 1 195 ? -6.557 -0.458 0.950 1.00 88.62 195 ASN A O 1
ATOM 1494 N N . PHE A 1 196 ? -5.664 -2.085 2.196 1.00 94.50 196 PHE A N 1
ATOM 1495 C CA . PHE A 1 196 ? -4.320 -1.534 2.250 1.00 94.50 196 PHE A CA 1
ATOM 1496 C C . PHE A 1 196 ? -3.307 -2.582 1.789 1.00 94.50 196 PHE A C 1
ATOM 1498 O O . PHE A 1 196 ? -2.949 -3.518 2.506 1.00 94.50 196 PHE A O 1
ATOM 1505 N N . ILE A 1 197 ? -2.855 -2.441 0.548 1.00 96.75 197 ILE A N 1
ATOM 1506 C CA . ILE A 1 197 ? -1.976 -3.395 -0.126 1.00 96.75 197 ILE A CA 1
ATOM 1507 C C . ILE A 1 197 ? -0.572 -2.809 -0.218 1.00 96.75 197 ILE A C 1
ATOM 1509 O O . ILE A 1 197 ? -0.388 -1.664 -0.626 1.00 96.75 197 ILE A O 1
ATOM 1513 N N . LEU A 1 198 ? 0.430 -3.613 0.132 1.00 97.38 198 LEU A N 1
ATOM 1514 C CA . LEU A 1 198 ? 1.841 -3.246 0.056 1.00 97.38 198 LEU A CA 1
ATOM 1515 C C . LEU A 1 198 ? 2.590 -4.296 -0.761 1.00 97.38 198 LEU A C 1
ATOM 1517 O O . LEU A 1 198 ? 2.612 -5.473 -0.401 1.00 97.38 198 LEU A O 1
ATOM 1521 N N . LEU A 1 199 ? 3.187 -3.863 -1.867 1.00 95.56 199 LEU A N 1
ATOM 1522 C CA . LEU A 1 199 ? 3.985 -4.694 -2.754 1.00 95.56 199 LEU A CA 1
ATOM 1523 C C . LEU A 1 199 ? 5.450 -4.728 -2.309 1.00 95.56 199 LEU A C 1
ATOM 1525 O O . LEU A 1 199 ? 6.078 -3.702 -2.051 1.00 95.56 199 LEU A O 1
ATOM 1529 N N . ARG A 1 200 ? 6.007 -5.938 -2.246 1.00 85.00 200 ARG A N 1
ATOM 1530 C CA . ARG A 1 200 ? 7.443 -6.210 -2.128 1.00 85.00 200 ARG A CA 1
ATOM 1531 C C . ARG A 1 200 ? 7.710 -7.665 -2.500 1.00 85.00 200 ARG A C 1
ATOM 1533 O O . ARG A 1 200 ? 6.848 -8.526 -2.301 1.0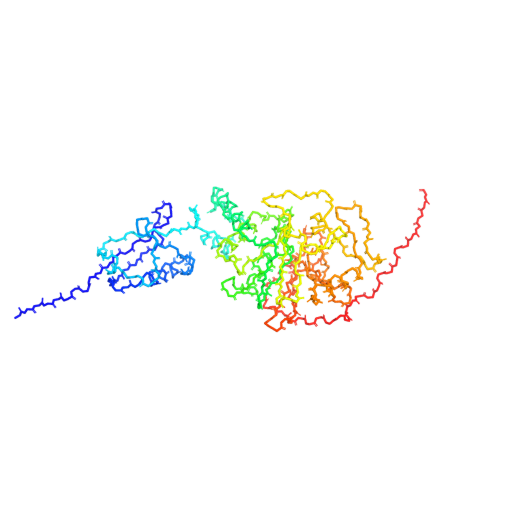0 85.00 200 ARG A O 1
ATOM 1540 N N . GLY A 1 201 ? 8.914 -7.953 -2.985 1.00 81.00 201 GLY A N 1
ATOM 1541 C CA . GLY A 1 201 ? 9.273 -9.294 -3.437 1.00 81.00 201 GLY A CA 1
ATOM 1542 C C . GLY A 1 201 ? 8.390 -9.718 -4.603 1.00 81.00 201 GLY A C 1
ATOM 1543 O O . GLY A 1 201 ? 8.231 -8.994 -5.577 1.00 81.00 201 GLY A O 1
ATOM 1544 N N . LYS A 1 202 ? 7.768 -10.884 -4.460 1.00 82.31 202 LYS A N 1
ATOM 1545 C CA . LYS A 1 202 ? 6.868 -11.457 -5.463 1.00 82.31 202 LYS A CA 1
ATOM 1546 C C . LYS A 1 202 ? 5.422 -10.944 -5.402 1.00 82.31 202 LYS A C 1
ATOM 1548 O O . LYS A 1 202 ? 4.572 -11.492 -6.096 1.00 82.31 202 LYS A O 1
ATOM 1553 N N . HIS A 1 203 ? 5.096 -10.000 -4.518 1.00 84.69 203 HIS A N 1
ATOM 1554 C CA . HIS A 1 203 ? 3.739 -9.459 -4.481 1.00 84.69 203 HIS A CA 1
ATOM 1555 C C . HIS A 1 203 ? 3.494 -8.528 -5.657 1.00 84.69 203 HIS A C 1
ATOM 1557 O O . HIS A 1 203 ? 4.232 -7.565 -5.860 1.00 84.69 203 HIS A O 1
ATOM 1563 N N . VAL A 1 204 ? 2.401 -8.776 -6.363 1.00 92.25 204 VAL A N 1
ATOM 1564 C CA . VAL A 1 204 ? 1.862 -7.892 -7.394 1.00 92.25 204 VAL A CA 1
ATOM 1565 C C . VAL A 1 204 ? 0.386 -7.650 -7.117 1.00 92.25 204 VAL A C 1
ATOM 1567 O O . VAL A 1 204 ? -0.277 -8.458 -6.461 1.00 92.25 204 VAL A O 1
ATOM 1570 N N . CYS A 1 205 ? -0.144 -6.542 -7.620 1.00 94.75 205 CYS A N 1
ATOM 1571 C CA . CYS A 1 205 ? -1.563 -6.229 -7.502 1.00 94.75 205 CYS A CA 1
ATOM 1572 C C . CYS A 1 205 ? -2.165 -6.013 -8.886 1.00 94.75 205 CYS A C 1
ATOM 1574 O O . CYS A 1 205 ? -1.583 -5.333 -9.723 1.00 94.75 205 CYS A O 1
ATOM 1576 N N . VAL A 1 206 ? -3.335 -6.588 -9.123 1.00 95.25 206 VAL A N 1
ATOM 1577 C CA . VAL A 1 206 ? -4.112 -6.419 -10.341 1.00 95.25 206 VAL A CA 1
ATOM 1578 C C . VAL A 1 206 ? -5.366 -5.630 -9.995 1.00 95.25 206 VAL A C 1
ATOM 1580 O O . VAL A 1 206 ? -6.245 -6.113 -9.282 1.00 95.25 206 VAL A O 1
ATOM 1583 N N . VAL A 1 207 ? -5.465 -4.416 -10.526 1.00 94.50 207 VAL A N 1
ATOM 1584 C CA . VAL A 1 207 ? -6.620 -3.537 -10.336 1.00 94.50 207 VAL A CA 1
ATOM 1585 C C . VAL A 1 207 ? -7.585 -3.720 -11.504 1.00 94.50 207 VAL A C 1
ATOM 1587 O O . VAL A 1 207 ? -7.189 -3.624 -12.669 1.00 94.50 207 VAL A O 1
ATOM 1590 N N . GLN A 1 208 ? -8.850 -4.007 -11.193 1.00 91.75 208 GLN A N 1
ATOM 1591 C CA . GLN A 1 208 ? -9.957 -4.201 -12.135 1.00 91.75 208 GLN A CA 1
ATOM 1592 C C . GLN A 1 208 ? -9.667 -5.217 -13.248 1.00 91.75 208 GLN A C 1
ATOM 1594 O O . GLN A 1 208 ? -10.215 -5.113 -14.340 1.00 91.75 208 GLN A O 1
ATOM 1599 N N . ASN A 1 209 ? -8.779 -6.189 -13.003 1.00 92.00 209 ASN A N 1
ATOM 1600 C CA . ASN A 1 209 ? -8.275 -7.124 -14.021 1.00 92.00 209 ASN A CA 1
ATOM 1601 C C . ASN A 1 209 ? -7.674 -6.440 -15.267 1.00 92.00 209 ASN A C 1
ATOM 1603 O O . ASN A 1 209 ? -7.569 -7.065 -16.316 1.00 92.00 209 ASN A O 1
ATOM 1607 N N . ARG A 1 210 ? -7.280 -5.164 -15.158 1.00 92.19 210 ARG A N 1
ATOM 1608 C CA . ARG A 1 210 ? -6.837 -4.322 -16.281 1.00 92.19 210 ARG A CA 1
ATOM 1609 C C . ARG A 1 210 ? -5.465 -3.708 -16.049 1.00 92.19 210 ARG A C 1
ATOM 1611 O O . ARG A 1 210 ? -4.678 -3.633 -16.990 1.00 92.19 210 ARG A O 1
ATOM 1618 N N . VAL A 1 211 ? -5.173 -3.271 -14.825 1.00 94.44 211 VAL A N 1
ATOM 1619 C CA . VAL A 1 211 ? -3.910 -2.601 -14.491 1.00 94.44 211 VAL A CA 1
ATOM 1620 C C . VAL A 1 211 ? -3.065 -3.504 -13.610 1.00 94.44 211 VAL A C 1
ATOM 1622 O O . VAL A 1 211 ? -3.488 -3.870 -12.515 1.00 94.44 211 VAL A O 1
ATOM 1625 N N . LEU A 1 212 ? -1.863 -3.838 -14.074 1.00 95.50 212 LEU A N 1
ATOM 1626 C CA . LEU A 1 212 ? -0.889 -4.585 -13.288 1.00 95.50 212 LEU A CA 1
ATOM 1627 C C . LEU A 1 212 ? 0.035 -3.622 -12.535 1.00 95.50 212 LEU A C 1
ATOM 1629 O O . LEU A 1 212 ? 0.796 -2.882 -13.148 1.00 95.50 212 LEU A O 1
ATOM 1633 N N . CYS A 1 213 ? 0.018 -3.679 -11.212 1.00 96.31 213 CYS A N 1
ATOM 1634 C CA . CYS A 1 213 ? 0.912 -2.952 -10.323 1.00 96.31 213 CYS A CA 1
ATOM 1635 C C . CYS A 1 213 ? 2.050 -3.865 -9.847 1.00 96.31 213 CYS A C 1
ATOM 1637 O O . CYS A 1 213 ? 1.797 -4.926 -9.266 1.00 96.31 213 CYS A O 1
ATOM 1639 N N . VAL A 1 214 ? 3.293 -3.428 -10.045 1.00 95.25 214 VAL A N 1
ATOM 1640 C CA . VAL A 1 214 ? 4.512 -4.112 -9.583 1.00 95.25 214 VAL A CA 1
ATOM 1641 C C . VAL A 1 214 ? 5.473 -3.128 -8.915 1.00 95.25 214 VAL A C 1
ATOM 1643 O O . VAL A 1 214 ? 5.292 -1.916 -9.010 1.00 95.25 214 VAL A O 1
ATOM 1646 N N . CYS A 1 215 ? 6.529 -3.635 -8.276 1.00 93.25 215 CYS A N 1
ATOM 1647 C CA . CYS A 1 215 ? 7.592 -2.780 -7.752 1.00 93.25 215 CYS A CA 1
ATOM 1648 C C . CYS A 1 215 ? 8.432 -2.150 -8.869 1.00 93.25 215 CYS A C 1
ATOM 1650 O O . CYS A 1 215 ? 8.474 -0.923 -8.985 1.00 93.25 215 CYS A O 1
ATOM 1652 N N . SER A 1 216 ? 9.065 -2.978 -9.705 1.00 92.38 216 SER A N 1
ATOM 1653 C CA . SER A 1 216 ? 9.944 -2.508 -10.777 1.00 92.38 216 SER A CA 1
ATOM 1654 C C . SER A 1 216 ? 9.485 -2.980 -12.149 1.00 92.38 216 SER A C 1
ATOM 1656 O O . SER A 1 216 ? 8.717 -2.276 -12.802 1.00 92.38 216 SER A O 1
ATOM 1658 N N . GLY A 1 217 ? 9.919 -4.157 -12.598 1.00 90.56 217 GLY A N 1
ATOM 1659 C CA . GLY A 1 217 ? 9.853 -4.508 -14.011 1.00 90.56 217 GLY A CA 1
ATOM 1660 C C . GLY A 1 217 ? 9.421 -5.936 -14.303 1.00 90.56 217 GLY A C 1
ATOM 1661 O O . GLY A 1 217 ? 8.764 -6.596 -13.500 1.00 90.56 217 GLY A O 1
ATOM 1662 N N . LEU A 1 218 ? 9.753 -6.372 -15.516 1.00 92.88 218 LEU A N 1
ATOM 1663 C CA . LEU A 1 218 ? 9.470 -7.703 -16.044 1.00 92.88 218 LEU A CA 1
ATOM 1664 C C . LEU A 1 218 ? 10.768 -8.507 -16.145 1.00 92.88 218 LEU A C 1
ATOM 1666 O O . LEU A 1 218 ? 11.845 -7.931 -16.268 1.00 92.88 218 LEU A O 1
ATOM 1670 N N . SER A 1 219 ? 10.644 -9.831 -16.158 1.00 91.69 219 SER A N 1
ATOM 1671 C CA . SER A 1 219 ? 11.770 -10.756 -16.307 1.00 91.69 219 SER A CA 1
ATOM 1672 C C . SER A 1 219 ? 11.690 -11.541 -17.614 1.00 91.69 219 SER A C 1
ATOM 1674 O O . SER A 1 219 ? 10.598 -11.801 -18.126 1.00 91.69 219 SER A O 1
ATOM 1676 N N . CYS A 1 220 ? 12.850 -11.949 -18.129 1.00 88.62 220 CYS A N 1
ATOM 1677 C CA . CYS A 1 220 ? 12.977 -12.801 -19.310 1.00 88.62 220 CYS A CA 1
ATOM 1678 C C . CYS A 1 220 ? 12.879 -14.307 -19.000 1.00 88.62 220 CYS A C 1
ATOM 1680 O O . CYS A 1 220 ? 12.630 -15.094 -19.913 1.00 88.62 220 CYS A O 1
ATOM 1682 N N . GLU A 1 221 ? 13.059 -14.722 -17.741 1.00 82.25 221 GLU A N 1
ATOM 1683 C CA . GLU A 1 221 ? 13.210 -16.140 -17.383 1.00 82.25 221 GLU A CA 1
ATOM 1684 C C . GLU A 1 221 ? 11.876 -16.887 -17.291 1.00 82.25 221 GLU A C 1
ATOM 1686 O O . GLU A 1 221 ? 11.777 -18.058 -17.677 1.00 82.25 221 GLU A O 1
ATOM 1691 N N . HIS A 1 222 ? 10.833 -16.222 -16.783 1.00 84.50 222 HIS A N 1
ATOM 1692 C CA . HIS A 1 222 ? 9.544 -16.847 -16.498 1.00 84.50 222 HIS A CA 1
ATOM 1693 C C . HIS A 1 222 ? 8.351 -15.925 -16.778 1.00 84.50 222 HIS A C 1
ATOM 1695 O O . HIS A 1 222 ? 8.444 -14.701 -16.733 1.00 84.50 222 HIS A O 1
ATOM 1701 N N . GLY A 1 223 ? 7.197 -16.541 -17.048 1.00 83.94 223 GLY A N 1
ATOM 1702 C CA . GLY A 1 223 ? 5.922 -15.839 -17.189 1.00 83.94 223 GLY A CA 1
ATOM 1703 C C . GLY A 1 223 ? 5.272 -15.489 -15.846 1.00 83.94 223 GLY A C 1
ATOM 1704 O O . GLY A 1 223 ? 5.688 -15.960 -14.788 1.00 83.94 223 GLY A O 1
ATOM 1705 N N . PHE A 1 224 ? 4.195 -14.705 -15.913 1.00 83.25 224 PHE A N 1
ATOM 1706 C CA . PHE A 1 224 ? 3.448 -14.194 -14.757 1.00 83.25 224 PHE A CA 1
ATOM 1707 C C . PHE A 1 224 ? 3.012 -15.287 -13.762 1.00 83.25 224 PHE A C 1
ATOM 1709 O O . PHE A 1 224 ? 3.125 -15.108 -12.550 1.00 83.25 224 PHE A O 1
ATOM 1716 N N . ASP A 1 225 ? 2.613 -16.461 -14.258 1.00 87.38 225 ASP A N 1
ATOM 1717 C CA . ASP A 1 225 ? 2.168 -17.594 -13.433 1.00 87.38 225 ASP A CA 1
ATOM 1718 C C . ASP A 1 225 ? 3.250 -18.135 -12.481 1.00 87.38 225 ASP A C 1
ATOM 1720 O O . ASP A 1 225 ? 2.943 -18.815 -11.496 1.00 87.38 225 ASP A O 1
ATOM 1724 N N . PHE A 1 226 ? 4.528 -17.838 -12.740 1.00 90.25 226 PHE A N 1
ATOM 1725 C CA . PHE A 1 226 ? 5.632 -18.287 -11.896 1.00 90.25 226 PHE A CA 1
ATOM 1726 C C . PHE A 1 226 ? 5.624 -17.644 -10.502 1.00 90.25 226 PHE A C 1
ATOM 1728 O O . PHE A 1 226 ? 6.113 -18.251 -9.549 1.00 90.25 226 PHE A O 1
ATOM 1735 N N . LEU A 1 227 ? 4.973 -16.485 -10.335 1.00 89.38 227 LEU A N 1
ATOM 1736 C CA . LEU A 1 227 ? 4.784 -15.827 -9.034 1.00 89.38 227 LEU A CA 1
ATOM 1737 C C . LEU A 1 227 ? 4.183 -16.764 -7.973 1.00 89.38 227 LEU A C 1
ATOM 1739 O O . LEU A 1 227 ? 4.537 -16.692 -6.793 1.00 89.38 227 LEU A O 1
ATOM 1743 N N . GLN A 1 228 ? 3.299 -17.673 -8.393 1.00 88.31 228 GLN A N 1
ATOM 1744 C CA . GLN A 1 228 ? 2.635 -18.631 -7.506 1.00 88.31 228 GLN A CA 1
ATOM 1745 C C . GLN A 1 228 ? 3.580 -19.722 -6.980 1.00 88.31 228 GLN A C 1
ATOM 1747 O O . GLN A 1 228 ? 3.276 -20.352 -5.971 1.00 88.31 228 GLN A O 1
ATOM 1752 N N . ARG A 1 229 ? 4.725 -19.943 -7.639 1.00 90.12 229 ARG A N 1
ATOM 1753 C CA . ARG A 1 229 ? 5.683 -21.012 -7.307 1.00 90.12 229 ARG A CA 1
ATOM 1754 C C . ARG A 1 229 ? 6.806 -20.570 -6.382 1.00 90.12 229 ARG A C 1
ATOM 1756 O O . ARG A 1 229 ? 7.432 -21.414 -5.756 1.00 90.12 229 ARG A O 1
ATOM 1763 N N . LEU A 1 230 ? 7.079 -19.271 -6.311 1.00 88.88 230 LEU A N 1
ATOM 1764 C CA . LEU A 1 230 ? 8.080 -18.738 -5.395 1.00 88.88 230 LEU A CA 1
ATOM 1765 C C . LEU A 1 230 ? 7.630 -18.994 -3.953 1.00 88.88 230 LEU A C 1
ATOM 1767 O O . LEU A 1 230 ? 6.483 -18.721 -3.618 1.00 88.88 230 LEU A O 1
ATOM 1771 N N . GLU A 1 231 ? 8.491 -19.487 -3.076 1.00 90.88 231 GLU A N 1
ATOM 1772 C CA . GLU A 1 231 ? 8.135 -19.697 -1.668 1.00 90.88 231 GLU A CA 1
ATOM 1773 C C . GLU A 1 231 ? 8.336 -18.416 -0.840 1.00 90.88 231 GLU A C 1
ATOM 1775 O O . GLU A 1 231 ? 8.992 -17.469 -1.273 1.00 90.88 231 GLU A O 1
ATOM 1780 N N . ARG A 1 232 ? 7.701 -18.338 0.335 1.00 91.31 232 ARG A N 1
ATOM 1781 C CA . ARG A 1 232 ? 7.923 -17.265 1.320 1.00 91.31 232 ARG A CA 1
ATOM 1782 C C . ARG A 1 232 ? 8.023 -17.863 2.726 1.00 91.31 232 ARG A C 1
ATOM 1784 O O . ARG A 1 232 ? 7.272 -18.798 3.004 1.00 91.31 232 ARG A O 1
ATOM 1791 N N . PRO A 1 233 ? 8.828 -17.270 3.625 1.00 93.06 233 PRO A N 1
ATOM 1792 C CA . PRO A 1 233 ? 9.721 -16.129 3.389 1.00 93.06 233 PRO A CA 1
ATOM 1793 C C . PRO A 1 233 ? 10.894 -16.503 2.470 1.00 93.06 233 PRO A C 1
ATOM 1795 O O . PRO A 1 233 ? 11.262 -17.667 2.371 1.00 93.06 233 PRO A O 1
ATOM 1798 N N . THR A 1 234 ? 11.442 -15.522 1.759 1.00 91.31 234 THR A N 1
ATOM 1799 C CA . THR A 1 234 ? 12.597 -15.713 0.874 1.00 91.31 234 THR A CA 1
ATOM 1800 C C . THR A 1 234 ? 13.395 -14.418 0.806 1.00 91.31 234 THR A C 1
ATOM 1802 O O . THR A 1 234 ? 12.802 -13.334 0.848 1.00 91.31 234 THR A O 1
ATOM 1805 N N . ASP A 1 235 ? 14.716 -14.543 0.724 1.00 91.06 235 ASP A N 1
ATOM 1806 C CA . ASP A 1 235 ? 15.591 -13.418 0.414 1.00 91.06 235 ASP A CA 1
ATOM 1807 C C . ASP A 1 235 ? 15.537 -13.110 -1.086 1.00 91.06 235 ASP A C 1
ATOM 1809 O O . ASP A 1 235 ? 15.129 -13.935 -1.907 1.00 91.06 235 ASP A O 1
ATOM 1813 N N . ILE A 1 236 ? 15.918 -11.888 -1.445 1.00 90.00 236 ILE A N 1
ATOM 1814 C CA . ILE A 1 236 ? 15.973 -11.469 -2.845 1.00 90.00 236 ILE A CA 1
ATOM 1815 C C . ILE A 1 236 ? 17.308 -11.967 -3.417 1.00 90.00 236 ILE A C 1
ATOM 1817 O O . ILE A 1 236 ? 18.343 -11.582 -2.876 1.00 90.00 236 ILE A O 1
ATOM 1821 N N . PRO A 1 237 ? 17.307 -12.815 -4.461 1.00 90.25 237 PRO A N 1
ATOM 1822 C CA . PRO A 1 237 ? 18.540 -13.249 -5.110 1.00 90.25 237 PRO A CA 1
ATOM 1823 C C . PRO A 1 237 ? 19.190 -12.095 -5.885 1.00 90.25 237 PRO A C 1
ATOM 1825 O O . PRO A 1 237 ? 18.504 -11.154 -6.284 1.00 90.25 237 PRO A O 1
ATOM 1828 N N . ASP A 1 238 ? 20.491 -12.212 -6.149 1.00 88.06 238 ASP A N 1
ATOM 1829 C CA . ASP A 1 238 ? 21.250 -11.224 -6.933 1.00 88.06 238 ASP A CA 1
ATOM 1830 C C . ASP A 1 238 ? 20.851 -11.228 -8.424 1.00 88.06 238 ASP A C 1
ATOM 1832 O O . ASP A 1 238 ? 20.997 -10.226 -9.121 1.00 88.06 238 ASP A O 1
ATOM 1836 N N . GLU A 1 239 ? 20.299 -12.340 -8.919 1.00 88.50 239 GLU A N 1
ATOM 1837 C CA . GLU A 1 239 ? 19.874 -12.519 -10.310 1.00 88.50 239 GLU A CA 1
ATOM 1838 C C . GLU A 1 239 ? 18.555 -13.300 -10.432 1.00 88.50 239 GLU A C 1
ATOM 1840 O O . GLU A 1 239 ? 18.031 -13.871 -9.469 1.00 88.50 239 GLU A O 1
ATOM 1845 N N . GLY A 1 240 ? 18.009 -13.305 -11.647 1.00 89.06 240 GLY A N 1
ATOM 1846 C CA . GLY A 1 240 ? 16.844 -14.086 -12.038 1.00 89.06 240 GLY A CA 1
ATOM 1847 C C . GLY A 1 240 ? 15.492 -13.432 -11.757 1.00 89.06 240 GLY A C 1
ATOM 1848 O O . GLY A 1 240 ? 15.386 -12.256 -11.407 1.00 89.06 240 GLY A O 1
ATOM 1849 N N . PHE A 1 241 ? 14.421 -14.210 -11.915 1.00 90.81 241 PHE A N 1
ATOM 1850 C CA . PHE A 1 241 ? 13.046 -13.694 -11.946 1.00 90.81 241 PHE A CA 1
ATOM 1851 C C . PHE A 1 241 ? 12.648 -12.776 -10.776 1.00 90.81 241 PHE A C 1
ATOM 1853 O O . PHE A 1 241 ? 12.040 -11.728 -10.993 1.00 90.81 241 PHE A O 1
ATOM 1860 N N . LEU A 1 242 ? 12.968 -13.145 -9.528 1.00 90.94 242 LEU A N 1
ATOM 1861 C CA . LEU A 1 242 ? 12.614 -12.322 -8.362 1.00 90.94 242 LEU A CA 1
ATOM 1862 C C . LEU A 1 242 ? 13.458 -11.038 -8.275 1.00 90.94 242 LEU A C 1
ATOM 1864 O O . LEU A 1 242 ? 12.942 -10.018 -7.820 1.00 90.94 242 LEU A O 1
ATOM 1868 N N . CYS A 1 243 ? 14.716 -11.080 -8.728 1.00 91.81 243 CYS A N 1
ATOM 1869 C CA . CYS A 1 243 ? 15.570 -9.900 -8.847 1.00 91.81 243 CYS A CA 1
ATOM 1870 C C . CYS A 1 243 ? 14.973 -8.918 -9.866 1.00 91.81 243 CYS A C 1
ATOM 1872 O O . CYS A 1 243 ? 14.700 -7.765 -9.535 1.00 91.81 243 CYS A O 1
ATOM 1874 N N . ASP A 1 244 ? 14.637 -9.398 -11.064 1.00 92.12 244 ASP A N 1
ATOM 1875 C CA . ASP A 1 244 ? 14.061 -8.581 -12.138 1.00 92.12 244 ASP A CA 1
ATOM 1876 C C . ASP A 1 244 ? 12.743 -7.894 -11.732 1.00 92.12 244 ASP A C 1
ATOM 1878 O O . ASP A 1 244 ? 12.531 -6.716 -12.019 1.00 92.12 244 ASP A O 1
ATOM 1882 N N . LEU A 1 245 ? 11.856 -8.568 -10.992 1.00 91.75 245 LEU A N 1
ATOM 1883 C CA . LEU A 1 245 ? 10.613 -7.942 -10.509 1.00 91.75 245 LEU A CA 1
ATOM 1884 C C . LEU A 1 245 ? 10.850 -6.706 -9.626 1.00 91.75 245 LEU A C 1
ATOM 1886 O O . LEU A 1 245 ? 9.993 -5.817 -9.547 1.00 91.75 245 LEU A O 1
ATOM 1890 N N . LEU A 1 246 ? 11.999 -6.651 -8.955 1.00 91.56 246 LEU A N 1
ATOM 1891 C CA . LEU A 1 246 ? 12.362 -5.593 -8.019 1.00 91.56 246 LEU A CA 1
ATOM 1892 C C . LEU A 1 246 ? 13.351 -4.582 -8.579 1.00 91.56 246 LEU A C 1
ATOM 1894 O O . LEU A 1 246 ? 13.390 -3.466 -8.063 1.00 91.56 246 LEU A O 1
ATOM 1898 N N . TRP A 1 247 ? 14.096 -4.947 -9.620 1.00 91.69 247 TRP A N 1
ATOM 1899 C CA . TRP A 1 247 ? 15.215 -4.142 -10.097 1.00 91.69 247 TRP A CA 1
ATOM 1900 C C . TRP A 1 247 ? 15.255 -3.920 -11.609 1.00 91.69 247 TRP A C 1
ATOM 1902 O O . TRP A 1 247 ? 15.995 -3.055 -12.064 1.00 91.69 247 TRP A O 1
ATOM 1912 N N . ALA A 1 248 ? 14.446 -4.633 -12.400 1.00 93.19 248 ALA A N 1
ATOM 1913 C CA . ALA A 1 248 ? 14.447 -4.448 -13.845 1.00 93.19 248 ALA A CA 1
ATOM 1914 C C . ALA A 1 248 ? 13.934 -3.058 -14.247 1.00 93.19 248 ALA A C 1
ATOM 1916 O O . ALA A 1 248 ? 12.953 -2.557 -13.685 1.00 93.19 248 ALA A O 1
ATOM 1917 N N . GLU A 1 249 ? 14.553 -2.466 -15.268 1.00 93.56 249 GLU A N 1
ATOM 1918 C CA . GLU A 1 249 ? 14.315 -1.082 -15.691 1.00 93.56 249 GLU A CA 1
ATOM 1919 C C . GLU A 1 249 ? 13.867 -0.991 -17.166 1.00 93.56 249 GLU A C 1
ATOM 1921 O O . GLU A 1 249 ? 14.438 -1.654 -18.037 1.00 93.56 249 GLU A O 1
ATOM 1926 N N . PRO A 1 250 ? 12.859 -0.162 -17.492 1.00 95.25 250 PRO A N 1
ATOM 1927 C CA . PRO A 1 250 ? 12.462 0.074 -18.874 1.00 95.25 250 PRO A CA 1
ATOM 1928 C C . PRO A 1 250 ? 13.513 0.913 -19.621 1.00 95.25 250 PRO A C 1
ATOM 1930 O O . PRO A 1 250 ? 14.066 1.865 -19.073 1.00 95.25 250 PRO A O 1
ATOM 1933 N N . ASP A 1 251 ? 13.759 0.606 -20.895 1.00 94.75 251 ASP A N 1
ATOM 1934 C CA . ASP A 1 251 ? 14.679 1.368 -21.750 1.00 94.75 251 ASP A CA 1
ATOM 1935 C C . ASP A 1 251 ? 14.078 1.548 -23.156 1.00 94.75 251 ASP A C 1
ATOM 1937 O O . ASP A 1 251 ? 13.760 0.581 -23.848 1.00 94.75 251 ASP A O 1
ATOM 1941 N N . LEU A 1 252 ? 13.878 2.803 -23.578 1.00 94.12 252 LEU A N 1
ATOM 1942 C CA . LEU A 1 252 ? 13.246 3.137 -24.865 1.00 94.12 252 LEU A CA 1
ATOM 1943 C C . LEU A 1 252 ? 14.142 2.811 -26.068 1.00 94.12 252 LEU A C 1
ATOM 1945 O O . LEU A 1 252 ? 13.670 2.825 -27.205 1.00 94.12 252 LEU A O 1
ATOM 1949 N N . HIS A 1 253 ? 15.430 2.562 -25.837 1.00 94.19 253 HIS A N 1
ATOM 1950 C CA . HIS A 1 253 ? 16.431 2.413 -26.887 1.00 94.19 253 HIS A CA 1
ATOM 1951 C C . HIS A 1 253 ? 16.762 0.957 -27.217 1.00 94.19 253 HIS A C 1
ATOM 1953 O O . HIS A 1 253 ? 17.619 0.711 -28.068 1.00 94.19 253 HIS A O 1
ATOM 1959 N N . ILE A 1 254 ? 16.090 -0.002 -26.577 1.00 95.25 254 ILE A N 1
ATOM 1960 C CA . ILE A 1 254 ? 16.299 -1.433 -26.805 1.00 95.25 254 ILE A CA 1
ATOM 1961 C C . ILE A 1 254 ? 15.014 -2.114 -27.283 1.00 95.25 254 ILE A C 1
ATOM 1963 O O . ILE A 1 254 ? 13.905 -1.641 -27.038 1.00 95.25 254 ILE A O 1
ATOM 1967 N N . ALA A 1 255 ? 15.185 -3.253 -27.951 1.00 95.31 255 ALA A N 1
ATOM 1968 C CA . ALA A 1 255 ? 14.115 -4.197 -28.245 1.00 95.31 255 ALA A CA 1
ATOM 1969 C C . ALA A 1 255 ? 14.363 -5.482 -27.451 1.00 95.31 255 ALA A C 1
ATOM 1971 O O . ALA A 1 255 ? 15.505 -5.939 -27.367 1.00 95.31 255 ALA A O 1
ATOM 1972 N N . GLY A 1 256 ? 13.310 -6.074 -26.893 1.00 95.81 256 GLY A N 1
ATOM 1973 C CA . GLY A 1 256 ? 13.439 -7.246 -26.034 1.00 95.81 256 GLY A CA 1
ATOM 1974 C C . GLY A 1 256 ? 14.082 -6.918 -24.683 1.00 95.81 256 GLY A C 1
ATOM 1975 O O . GLY A 1 256 ? 13.863 -5.844 -24.121 1.00 95.81 256 GLY A O 1
ATOM 1976 N N . PHE A 1 257 ? 14.858 -7.864 -24.155 1.00 94.81 257 PHE A N 1
ATOM 1977 C CA . PHE A 1 257 ? 15.606 -7.711 -22.907 1.00 94.81 257 PHE A CA 1
ATOM 1978 C C . PHE A 1 257 ? 17.089 -7.442 -23.177 1.00 94.81 257 PHE A C 1
ATOM 1980 O O . PHE A 1 257 ? 17.631 -7.885 -24.189 1.00 94.81 257 PHE A O 1
ATOM 1987 N N . SER A 1 258 ? 17.748 -6.746 -22.253 1.00 92.38 258 SER A N 1
ATOM 1988 C CA . SER A 1 258 ? 19.197 -6.536 -22.260 1.00 92.38 258 SER A CA 1
ATOM 1989 C C . SER A 1 258 ? 19.739 -6.633 -20.845 1.00 92.38 258 SER A C 1
ATOM 1991 O O . SER A 1 258 ? 19.118 -6.118 -19.919 1.00 92.38 258 SER A O 1
ATOM 1993 N N . ASP A 1 259 ? 20.938 -7.183 -20.700 1.00 85.19 259 ASP A N 1
ATOM 1994 C CA . ASP A 1 259 ? 21.644 -7.180 -19.423 1.00 85.19 259 ASP A CA 1
ATOM 1995 C C . ASP A 1 259 ? 21.913 -5.739 -18.965 1.00 85.19 259 ASP A C 1
ATOM 1997 O O . ASP A 1 259 ? 22.078 -4.813 -19.777 1.00 85.19 259 ASP A O 1
ATOM 2001 N N . SER A 1 260 ? 21.966 -5.548 -17.651 1.00 76.12 260 SER A N 1
ATOM 2002 C CA . SER A 1 260 ? 22.313 -4.282 -17.014 1.00 76.12 260 SER A CA 1
ATOM 2003 C C . SER A 1 260 ? 23.551 -4.451 -16.127 1.00 76.12 260 SER A C 1
ATOM 2005 O O . SER A 1 260 ? 23.900 -5.549 -15.711 1.00 76.12 260 SER A O 1
ATOM 2007 N N . ILE A 1 261 ? 24.261 -3.345 -15.880 1.00 61.19 261 ILE A N 1
ATOM 2008 C CA . ILE A 1 261 ? 25.431 -3.309 -14.978 1.00 61.19 261 ILE A CA 1
ATOM 2009 C C . ILE A 1 261 ? 24.979 -3.244 -13.502 1.00 61.19 261 ILE A C 1
ATOM 2011 O O . ILE A 1 261 ? 25.786 -3.430 -12.596 1.00 61.19 261 ILE A O 1
ATOM 2015 N N . ARG A 1 262 ? 23.702 -2.929 -13.255 1.00 64.31 262 ARG A N 1
ATOM 2016 C CA . ARG A 1 262 ? 23.068 -2.926 -11.931 1.00 64.31 262 ARG A CA 1
ATOM 2017 C C . ARG A 1 262 ? 22.236 -4.197 -11.761 1.00 64.31 262 ARG A C 1
ATOM 2019 O O . ARG A 1 262 ? 22.012 -4.916 -12.731 1.00 64.31 262 ARG A O 1
ATOM 2026 N N . ASP A 1 263 ? 21.737 -4.410 -10.551 1.00 72.38 263 ASP A N 1
ATOM 2027 C CA . ASP A 1 263 ? 20.786 -5.478 -10.243 1.00 72.38 263 ASP A CA 1
ATOM 2028 C C . ASP A 1 263 ? 19.577 -5.383 -11.202 1.00 72.38 263 ASP A C 1
ATOM 2030 O O . ASP A 1 263 ? 19.045 -4.293 -11.416 1.00 72.38 263 ASP A O 1
ATOM 2034 N N . GLY A 1 264 ? 19.182 -6.499 -11.822 1.00 81.56 264 GLY A N 1
ATOM 2035 C CA . GLY A 1 264 ? 18.034 -6.598 -12.735 1.00 81.56 264 GLY A CA 1
ATOM 2036 C C . GLY A 1 264 ? 18.285 -6.228 -14.207 1.00 81.56 264 GLY A C 1
ATOM 2037 O O . GLY A 1 264 ? 19.077 -5.347 -14.547 1.00 81.56 264 GLY A O 1
ATOM 2038 N N . ASN A 1 265 ? 17.563 -6.904 -15.103 1.00 91.38 265 ASN A N 1
ATOM 2039 C CA . ASN A 1 265 ? 17.626 -6.707 -16.552 1.00 91.38 265 ASN A CA 1
ATOM 2040 C C . ASN A 1 265 ? 16.917 -5.430 -17.029 1.00 91.38 265 ASN A C 1
ATOM 2042 O O . ASN A 1 265 ? 16.043 -4.871 -16.373 1.00 91.38 265 ASN A O 1
ATOM 2046 N N . LYS A 1 266 ? 17.236 -4.981 -18.241 1.00 94.44 266 LYS A N 1
ATOM 2047 C CA . LYS A 1 266 ? 16.469 -3.954 -18.951 1.00 94.44 266 LYS A CA 1
ATOM 2048 C C . LYS A 1 266 ? 15.436 -4.572 -19.879 1.00 94.44 266 LYS A C 1
ATOM 2050 O O . LYS A 1 266 ? 15.670 -5.652 -20.420 1.00 94.44 266 LYS A O 1
ATOM 2055 N N . PHE A 1 267 ? 14.342 -3.858 -20.141 1.00 96.12 267 PHE A N 1
ATOM 2056 C CA . PHE A 1 267 ? 13.321 -4.291 -21.099 1.00 96.12 267 PHE A CA 1
ATOM 2057 C C . PHE A 1 267 ? 12.783 -3.153 -21.981 1.00 96.12 267 PHE A C 1
ATOM 2059 O O . PHE A 1 267 ? 12.592 -2.021 -21.535 1.00 96.12 267 PHE A O 1
ATOM 2066 N N . GLY A 1 268 ? 12.531 -3.472 -23.251 1.00 97.38 268 GLY A N 1
ATOM 2067 C CA . GLY A 1 268 ? 12.013 -2.543 -24.252 1.00 97.38 268 GLY A CA 1
ATOM 2068 C C . GLY A 1 268 ? 10.484 -2.382 -24.237 1.00 97.38 268 GLY A C 1
ATOM 2069 O O . GLY A 1 268 ? 9.762 -3.147 -23.584 1.00 97.38 268 GLY A O 1
ATOM 2070 N N . PRO A 1 269 ? 9.944 -1.407 -24.994 1.00 97.69 269 PRO A N 1
ATOM 2071 C CA . PRO A 1 269 ? 8.499 -1.207 -25.147 1.00 97.69 269 PRO A CA 1
ATOM 2072 C C . PRO A 1 269 ? 7.749 -2.437 -25.667 1.00 97.69 269 PRO A C 1
ATOM 2074 O O . PRO A 1 269 ? 6.619 -2.708 -25.257 1.00 97.69 269 PRO A O 1
ATOM 2077 N N . ASP A 1 270 ? 8.380 -3.199 -26.560 1.00 97.25 270 ASP A N 1
ATOM 2078 C CA . ASP A 1 270 ? 7.816 -4.407 -27.152 1.00 97.25 270 ASP A CA 1
ATOM 2079 C C . ASP A 1 270 ? 7.574 -5.496 -26.101 1.00 97.25 270 ASP A C 1
ATOM 2081 O O . ASP A 1 270 ? 6.533 -6.156 -26.140 1.00 97.25 270 ASP A O 1
ATOM 2085 N N . VAL A 1 271 ? 8.470 -5.630 -25.116 1.00 97.12 271 VAL A N 1
ATOM 2086 C CA . VAL A 1 271 ? 8.312 -6.559 -23.988 1.00 97.12 271 VAL A CA 1
ATOM 2087 C C . VAL A 1 271 ? 7.052 -6.227 -23.198 1.00 97.12 271 VAL A C 1
ATOM 2089 O O . VAL A 1 271 ? 6.217 -7.106 -22.987 1.00 97.12 271 VAL A O 1
ATOM 2092 N N . VAL A 1 272 ? 6.869 -4.956 -22.824 1.00 96.94 272 VAL A N 1
ATOM 2093 C CA . VAL A 1 272 ? 5.683 -4.495 -22.085 1.00 96.94 272 VAL A CA 1
ATOM 2094 C C . VAL A 1 272 ? 4.414 -4.776 -22.886 1.00 96.94 272 VAL A C 1
ATOM 2096 O O . VAL A 1 272 ? 3.471 -5.382 -22.381 1.00 96.94 272 VAL A O 1
ATOM 2099 N N . GLN A 1 273 ? 4.386 -4.382 -24.159 1.00 96.75 273 GLN A N 1
ATOM 2100 C CA . GLN A 1 273 ? 3.209 -4.550 -25.008 1.00 96.75 273 GLN A CA 1
ATOM 2101 C C . GLN A 1 273 ? 2.847 -6.020 -25.237 1.00 96.75 273 GLN A C 1
ATOM 2103 O O . GLN A 1 273 ? 1.662 -6.358 -25.277 1.00 96.75 273 GLN A O 1
ATOM 2108 N N . ASN A 1 274 ? 3.843 -6.885 -25.433 1.00 96.25 274 ASN A N 1
ATOM 2109 C CA . ASN A 1 274 ? 3.635 -8.319 -25.606 1.00 96.25 274 ASN A CA 1
ATOM 2110 C C . ASN A 1 274 ? 3.144 -8.956 -24.302 1.00 96.25 274 ASN A C 1
ATOM 2112 O O . ASN A 1 274 ? 2.181 -9.721 -24.330 1.00 96.25 274 ASN A O 1
ATOM 2116 N N . PHE A 1 275 ? 3.748 -8.595 -23.167 1.00 96.25 275 PHE A N 1
ATOM 2117 C CA . PHE A 1 275 ? 3.359 -9.095 -21.853 1.00 96.25 275 PHE A CA 1
ATOM 2118 C C . PHE A 1 275 ? 1.916 -8.714 -21.503 1.00 96.25 275 PHE A C 1
ATOM 2120 O O . PHE A 1 275 ? 1.121 -9.581 -21.144 1.00 96.25 275 PHE A O 1
ATOM 2127 N N . LEU A 1 276 ? 1.544 -7.440 -21.654 1.00 95.94 276 LEU A N 1
ATOM 2128 C CA . LEU A 1 276 ? 0.187 -6.972 -21.363 1.00 95.94 276 LEU A CA 1
ATOM 2129 C C . LEU A 1 276 ? -0.850 -7.672 -22.247 1.00 95.94 276 LEU A C 1
ATOM 2131 O O . LEU A 1 276 ? -1.855 -8.162 -21.739 1.00 95.94 276 LEU A O 1
ATOM 2135 N N . ARG A 1 277 ? -0.573 -7.806 -23.553 1.00 95.88 277 ARG A N 1
ATOM 2136 C CA . ARG A 1 277 ? -1.449 -8.534 -24.486 1.00 95.88 277 ARG A CA 1
ATOM 2137 C C . ARG A 1 277 ? -1.606 -10.005 -24.111 1.00 95.88 277 ARG A C 1
ATOM 2139 O O . ARG A 1 277 ? -2.721 -10.508 -24.144 1.00 95.88 277 ARG A O 1
ATOM 2146 N N . ALA A 1 278 ? -0.518 -10.684 -23.754 1.00 95.31 278 ALA A N 1
ATOM 2147 C CA . ALA A 1 278 ? -0.554 -12.098 -23.387 1.00 95.31 278 ALA A CA 1
ATOM 2148 C C . ALA A 1 278 ? -1.356 -12.361 -22.100 1.00 95.31 278 ALA A C 1
ATOM 2150 O O . ALA A 1 278 ? -1.952 -13.426 -21.967 1.00 95.31 278 ALA A O 1
ATOM 2151 N N . ASN A 1 279 ? -1.395 -11.391 -21.182 1.00 94.38 279 ASN A N 1
ATOM 2152 C CA . ASN A 1 279 ? -2.062 -11.512 -19.883 1.00 94.38 279 ASN A CA 1
ATOM 2153 C C . ASN A 1 279 ? -3.390 -10.732 -19.795 1.00 94.38 279 ASN A C 1
ATOM 2155 O O . ASN A 1 279 ? -3.970 -10.640 -18.719 1.00 94.38 279 ASN A O 1
ATOM 2159 N N . ASN A 1 280 ? -3.890 -10.193 -20.915 1.00 94.94 280 ASN A N 1
ATOM 2160 C CA . ASN A 1 280 ? -5.116 -9.384 -20.995 1.00 94.94 280 ASN A CA 1
ATOM 2161 C C . ASN A 1 280 ? -5.131 -8.148 -20.076 1.00 94.94 280 ASN A C 1
ATOM 2163 O O . ASN A 1 280 ? -6.179 -7.754 -19.570 1.00 94.94 280 ASN A O 1
ATOM 2167 N N . PHE A 1 281 ? -3.977 -7.513 -19.892 1.00 94.81 281 PHE A N 1
ATOM 2168 C CA . PHE A 1 281 ? -3.860 -6.240 -19.191 1.00 94.81 281 PHE A CA 1
ATOM 2169 C C . PHE A 1 281 ? -3.793 -5.074 -20.181 1.00 94.81 281 PHE A C 1
ATOM 2171 O O . PHE A 1 281 ? -3.348 -5.205 -21.322 1.00 94.81 281 PHE A O 1
ATOM 2178 N N . GLU A 1 282 ? -4.215 -3.898 -19.733 1.00 94.38 282 GLU A N 1
ATOM 2179 C CA . GLU A 1 282 ? -4.205 -2.674 -20.531 1.00 94.38 282 GLU A CA 1
ATOM 2180 C C . GLU A 1 282 ? -2.982 -1.803 -20.255 1.00 94.38 282 GLU A C 1
ATOM 2182 O O . GLU A 1 282 ? -2.490 -1.144 -21.180 1.00 94.38 282 GLU A O 1
ATOM 2187 N N . MET A 1 283 ? -2.512 -1.816 -19.003 1.00 94.31 283 MET A N 1
ATOM 2188 C CA . MET A 1 283 ? -1.455 -0.953 -18.484 1.00 94.31 283 MET A CA 1
ATOM 2189 C C . MET A 1 283 ? -0.694 -1.632 -17.338 1.00 94.31 283 MET A C 1
ATOM 2191 O O . MET A 1 283 ? -1.259 -2.404 -16.564 1.00 94.31 283 MET A O 1
ATOM 2195 N N . MET A 1 284 ? 0.581 -1.285 -17.204 1.00 95.94 284 MET A N 1
ATOM 2196 C CA . MET A 1 284 ? 1.439 -1.610 -16.071 1.00 95.94 284 MET A CA 1
ATOM 2197 C C . MET A 1 284 ? 1.767 -0.343 -15.269 1.00 95.94 284 MET A C 1
ATOM 2199 O O . MET A 1 284 ? 2.008 0.712 -15.850 1.00 95.94 284 MET A O 1
ATOM 2203 N N . CYS A 1 285 ? 1.812 -0.439 -13.945 1.00 96.75 285 CYS A N 1
ATOM 2204 C CA . CYS A 1 285 ? 2.228 0.627 -13.042 1.00 96.75 285 CYS A CA 1
ATOM 2205 C C . CYS A 1 285 ? 3.381 0.136 -12.157 1.00 96.75 285 CYS A C 1
ATOM 2207 O O . CYS A 1 285 ? 3.293 -0.943 -11.569 1.00 96.75 285 CYS A O 1
ATOM 2209 N N . ARG A 1 286 ? 4.457 0.922 -12.071 1.00 96.75 286 ARG A N 1
ATOM 2210 C CA . ARG A 1 286 ? 5.650 0.628 -11.260 1.00 96.75 286 ARG A CA 1
ATOM 2211 C C . ARG A 1 286 ? 6.159 1.858 -10.515 1.00 96.75 286 ARG A C 1
ATOM 2213 O O . ARG A 1 286 ? 5.681 2.966 -10.755 1.00 96.75 286 ARG A O 1
ATOM 2220 N N . THR A 1 287 ? 7.177 1.688 -9.668 1.00 96.38 287 THR A N 1
ATOM 2221 C CA . THR A 1 287 ? 7.842 2.812 -8.993 1.00 96.38 287 THR A CA 1
ATOM 2222 C C . THR A 1 287 ? 9.314 2.969 -9.356 1.00 96.38 287 THR A C 1
ATOM 2224 O O . THR A 1 287 ? 10.066 2.006 -9.300 1.00 96.38 287 THR A O 1
ATOM 2227 N N . ALA A 1 288 ? 9.739 4.203 -9.634 1.00 93.88 288 ALA A N 1
ATOM 2228 C CA . ALA A 1 288 ? 11.131 4.653 -9.789 1.00 93.88 288 ALA A CA 1
ATOM 2229 C C . ALA A 1 288 ? 11.190 6.175 -9.617 1.00 93.88 288 ALA A C 1
ATOM 2231 O O . ALA A 1 288 ? 10.154 6.832 -9.667 1.00 93.88 288 ALA A O 1
ATOM 2232 N N . VAL A 1 289 ? 12.387 6.739 -9.445 1.00 92.19 289 VAL A N 1
ATOM 2233 C CA . VAL A 1 289 ? 12.572 8.199 -9.417 1.00 92.19 289 VAL A CA 1
ATOM 2234 C C . VAL A 1 289 ? 12.380 8.763 -10.828 1.00 92.19 289 VAL A C 1
ATOM 2236 O O . VAL A 1 289 ? 13.084 8.352 -11.745 1.00 92.19 289 VAL A O 1
ATOM 2239 N N . VAL A 1 290 ? 11.447 9.705 -10.980 1.00 94.56 290 VAL A N 1
ATOM 2240 C CA . VAL A 1 290 ? 11.151 10.428 -12.230 1.00 94.56 290 VAL A CA 1
ATOM 2241 C C . VAL A 1 290 ? 10.827 11.890 -11.923 1.00 94.56 290 VAL A C 1
ATOM 2243 O O . VAL A 1 290 ? 10.234 12.187 -10.884 1.00 94.56 290 VAL A O 1
ATOM 2246 N N . ASP A 1 291 ? 11.195 12.802 -12.822 1.00 93.19 291 ASP A N 1
ATOM 2247 C CA . ASP A 1 291 ? 11.221 14.247 -12.547 1.00 93.19 291 ASP A CA 1
ATOM 2248 C C . ASP A 1 291 ? 9.840 14.846 -12.246 1.00 93.19 291 ASP A C 1
ATOM 2250 O O . ASP A 1 291 ? 9.672 15.599 -11.290 1.00 93.19 291 ASP A O 1
ATOM 2254 N N . GLU A 1 292 ? 8.813 14.485 -13.013 1.00 94.94 292 GLU A N 1
ATOM 2255 C CA . GLU A 1 292 ? 7.467 15.067 -12.886 1.00 94.94 292 GLU A CA 1
ATOM 2256 C C . GLU A 1 292 ? 6.554 14.285 -11.922 1.00 94.94 292 GLU A C 1
ATOM 2258 O O . GLU A 1 292 ? 5.338 14.488 -11.891 1.00 94.94 292 GLU A O 1
ATOM 2263 N N . GLY A 1 293 ? 7.133 13.390 -11.114 1.00 95.19 293 GLY A N 1
ATOM 2264 C CA . GLY A 1 293 ? 6.425 12.510 -10.178 1.00 95.19 293 GLY A CA 1
ATOM 2265 C C . GLY A 1 293 ? 5.801 11.281 -10.834 1.00 95.19 293 GLY A C 1
ATOM 2266 O O . GLY A 1 293 ? 5.623 10.258 -10.172 1.00 95.19 293 GLY A O 1
ATOM 2267 N N . PHE A 1 294 ? 5.534 11.342 -12.138 1.00 96.88 294 PHE A N 1
ATOM 2268 C CA . PHE A 1 294 ? 5.224 10.176 -12.951 1.00 96.88 294 PHE A CA 1
ATOM 2269 C C . PHE A 1 294 ? 5.763 10.314 -14.383 1.00 96.88 294 PHE A C 1
ATOM 2271 O O . PHE A 1 294 ? 5.984 11.426 -14.863 1.00 96.88 294 PHE A O 1
ATOM 2278 N N . GLU A 1 295 ? 5.940 9.189 -15.074 1.00 96.38 295 GLU A N 1
ATOM 2279 C CA . GLU A 1 295 ? 6.414 9.136 -16.461 1.00 96.38 295 GLU A CA 1
ATOM 2280 C C . GLU A 1 295 ? 5.764 7.980 -17.232 1.00 96.38 295 GLU A C 1
ATOM 2282 O O . GLU A 1 295 ? 5.617 6.875 -16.708 1.00 96.38 295 GLU A O 1
ATOM 2287 N N . TRP A 1 296 ? 5.381 8.232 -18.487 1.00 96.06 296 TRP A N 1
ATOM 2288 C CA . TRP A 1 296 ? 4.841 7.220 -19.396 1.00 96.06 296 TRP A CA 1
ATOM 2289 C C . TRP A 1 296 ? 5.936 6.557 -20.234 1.00 96.06 296 TRP A C 1
ATOM 2291 O O . TRP A 1 296 ? 6.828 7.223 -20.749 1.00 96.06 296 TRP A O 1
ATOM 2301 N N . PHE A 1 297 ? 5.783 5.258 -20.480 1.00 96.19 297 PHE A N 1
ATOM 2302 C CA . PHE A 1 297 ? 6.664 4.446 -21.314 1.00 96.19 297 PHE A CA 1
ATOM 2303 C C . PHE A 1 297 ? 5.862 3.562 -22.282 1.00 96.19 297 PHE A C 1
ATOM 2305 O O . PHE A 1 297 ? 4.766 3.088 -21.964 1.00 96.19 297 PHE A O 1
ATOM 2312 N N . GLY A 1 298 ? 6.428 3.332 -23.472 1.00 92.44 298 GLY A N 1
ATOM 2313 C CA . GLY A 1 298 ? 5.929 2.370 -24.457 1.00 92.44 298 GLY A CA 1
ATOM 2314 C C . GLY A 1 298 ? 4.485 2.603 -24.900 1.00 92.44 298 GLY A C 1
ATOM 2315 O O . GLY A 1 298 ? 3.659 1.706 -24.768 1.00 92.44 298 GLY A O 1
ATOM 2316 N N . ASP A 1 299 ? 4.178 3.797 -25.413 1.00 90.69 299 ASP A N 1
ATOM 2317 C CA . ASP A 1 299 ? 2.833 4.191 -25.866 1.00 90.69 299 ASP A CA 1
ATOM 2318 C C . ASP A 1 299 ? 1.772 4.111 -24.759 1.00 90.69 299 ASP A C 1
ATOM 2320 O O . ASP A 1 299 ? 0.684 3.560 -24.941 1.00 90.69 299 ASP A O 1
ATOM 2324 N N . THR A 1 300 ? 2.086 4.666 -23.583 1.00 91.88 300 THR A N 1
ATOM 2325 C CA . THR A 1 300 ? 1.208 4.689 -22.389 1.00 91.88 300 THR A CA 1
ATOM 2326 C C . THR A 1 300 ? 0.834 3.310 -21.850 1.00 91.88 300 THR A C 1
ATOM 2328 O O . THR A 1 300 ? -0.194 3.135 -21.199 1.00 91.88 300 THR A O 1
ATOM 2331 N N . LYS A 1 301 ? 1.672 2.305 -22.117 1.00 95.38 301 LYS A N 1
ATOM 2332 C CA . LYS A 1 301 ? 1.476 0.943 -21.615 1.00 95.38 301 LYS A CA 1
ATOM 2333 C C . LYS A 1 301 ? 2.130 0.694 -20.271 1.00 95.38 301 LYS A C 1
ATOM 2335 O O . LYS A 1 301 ? 1.669 -0.179 -19.545 1.00 95.38 301 LYS A O 1
ATOM 2340 N N . LEU A 1 302 ? 3.139 1.474 -19.911 1.00 97.50 302 LEU A N 1
ATOM 2341 C CA . LEU A 1 302 ? 3.717 1.471 -18.576 1.00 97.50 302 LEU A CA 1
ATOM 2342 C C . LEU A 1 302 ? 3.740 2.894 -18.031 1.00 97.50 302 LEU A C 1
ATOM 2344 O O . LEU A 1 302 ? 4.090 3.826 -18.754 1.00 97.50 302 LEU A O 1
ATOM 2348 N N . VAL A 1 303 ? 3.383 3.047 -16.760 1.00 97.56 303 VAL A N 1
ATOM 2349 C CA . VAL A 1 303 ? 3.603 4.275 -15.999 1.00 97.56 303 VAL A CA 1
ATOM 2350 C C . VAL A 1 303 ? 4.520 4.011 -14.814 1.00 97.56 303 VAL A C 1
ATOM 2352 O O . VAL A 1 303 ? 4.328 3.063 -14.051 1.00 97.56 303 VAL A O 1
ATOM 2355 N N . THR A 1 304 ? 5.505 4.881 -14.651 1.00 97.81 304 THR A N 1
ATOM 2356 C CA . THR A 1 304 ? 6.369 4.944 -13.475 1.00 97.81 304 THR A CA 1
ATOM 2357 C C . THR A 1 304 ? 5.875 6.058 -12.566 1.00 97.81 304 THR A C 1
ATOM 2359 O O . THR A 1 304 ? 5.630 7.153 -13.059 1.00 97.81 304 THR A O 1
ATOM 2362 N N . ILE A 1 305 ? 5.728 5.805 -11.262 1.00 97.12 305 ILE A N 1
ATOM 2363 C CA . ILE A 1 305 ? 5.348 6.816 -10.261 1.00 97.12 305 ILE A CA 1
ATOM 2364 C C . ILE A 1 305 ? 6.351 6.875 -9.100 1.00 97.12 305 ILE A C 1
ATOM 2366 O O . ILE A 1 305 ? 6.873 5.852 -8.663 1.00 97.12 305 ILE A O 1
ATOM 2370 N N . ILE A 1 306 ? 6.572 8.060 -8.539 1.00 96.12 306 ILE A N 1
ATOM 2371 C CA . ILE A 1 306 ? 7.248 8.262 -7.250 1.00 96.12 306 ILE A CA 1
ATOM 2372 C C . ILE A 1 306 ? 6.376 9.143 -6.373 1.00 96.12 306 ILE A C 1
ATOM 2374 O O . ILE A 1 306 ? 5.873 10.157 -6.837 1.00 96.12 306 ILE A O 1
ATOM 2378 N N . SER A 1 307 ? 6.210 8.800 -5.097 1.00 96.56 307 SER A N 1
ATOM 2379 C CA . SER A 1 307 ? 5.339 9.550 -4.181 1.00 96.56 307 SER A CA 1
ATOM 2380 C C . SER A 1 307 ? 6.119 10.397 -3.176 1.00 96.56 307 SER A C 1
ATOM 2382 O O . SER A 1 307 ? 5.632 10.718 -2.096 1.00 96.56 307 SER A O 1
ATOM 2384 N N . VAL A 1 308 ? 7.325 10.798 -3.570 1.00 93.12 308 VAL A N 1
ATOM 2385 C CA . VAL A 1 308 ? 8.210 11.698 -2.833 1.00 93.12 308 VAL A CA 1
ATOM 2386 C C . VAL A 1 308 ? 8.609 12.834 -3.751 1.00 93.12 308 VAL A C 1
ATOM 2388 O O . VAL A 1 308 ? 9.194 12.588 -4.801 1.00 93.12 308 VAL A O 1
ATOM 2391 N N . ALA A 1 309 ? 8.340 14.068 -3.334 1.00 91.62 309 ALA A N 1
ATOM 2392 C CA . ALA A 1 309 ? 8.945 15.243 -3.947 1.00 91.62 309 ALA A CA 1
ATOM 2393 C C . ALA A 1 309 ? 10.284 15.567 -3.273 1.00 91.62 309 ALA A C 1
ATOM 2395 O O . ALA A 1 309 ? 10.415 15.378 -2.064 1.00 91.62 309 ALA A O 1
ATOM 2396 N N . ASN A 1 310 ? 11.226 16.110 -4.044 1.00 87.81 310 ASN A N 1
ATOM 2397 C CA . ASN A 1 310 ? 12.581 16.434 -3.602 1.00 87.81 310 ASN A CA 1
ATOM 2398 C C . ASN A 1 310 ? 13.311 15.229 -2.987 1.00 87.81 310 ASN A C 1
ATOM 2400 O O . ASN A 1 310 ? 13.772 15.271 -1.845 1.00 87.81 310 ASN A O 1
ATOM 2404 N N . TYR A 1 311 ? 13.337 14.121 -3.731 1.00 84.81 311 TYR A N 1
ATOM 2405 C CA . TYR A 1 311 ? 13.874 12.845 -3.274 1.00 84.81 311 TYR A CA 1
ATOM 2406 C C . TYR A 1 311 ? 15.284 13.004 -2.690 1.00 84.81 311 TYR A C 1
ATOM 2408 O O . TYR A 1 311 ? 16.137 13.646 -3.297 1.00 84.81 311 TYR A O 1
ATOM 2416 N N . ALA A 1 312 ? 15.512 12.444 -1.496 1.00 78.94 312 ALA A N 1
ATOM 2417 C CA . ALA A 1 312 ? 16.784 12.494 -0.764 1.00 78.94 312 ALA A CA 1
ATOM 2418 C C . ALA A 1 312 ? 17.379 13.907 -0.543 1.00 78.94 312 ALA A C 1
ATOM 2420 O O . ALA A 1 312 ? 18.550 14.025 -0.205 1.00 78.94 312 ALA A O 1
ATOM 2421 N N . GLY A 1 313 ? 16.613 14.984 -0.759 1.00 76.00 313 GLY A N 1
ATOM 2422 C CA . GLY A 1 313 ? 17.128 16.358 -0.718 1.00 76.00 313 GLY A CA 1
ATOM 2423 C C . GLY A 1 313 ? 18.056 16.743 -1.879 1.00 76.00 313 GLY A C 1
ATOM 2424 O O . GLY A 1 313 ? 18.564 17.862 -1.900 1.00 76.00 313 GLY A O 1
ATOM 2425 N N . GLU A 1 314 ? 18.279 15.837 -2.833 1.00 78.31 314 GLU A N 1
ATOM 2426 C CA . GLU A 1 314 ? 19.244 15.996 -3.930 1.00 78.31 314 GLU A CA 1
ATOM 2427 C C . GLU A 1 314 ? 18.564 16.185 -5.289 1.00 78.31 314 GLU A C 1
ATOM 2429 O O . GLU A 1 314 ? 19.126 16.789 -6.204 1.00 78.31 314 GLU A O 1
ATOM 2434 N N . PHE A 1 315 ? 17.350 15.658 -5.433 1.00 83.88 315 PHE A N 1
ATOM 2435 C CA . PHE A 1 315 ? 16.603 15.674 -6.683 1.00 83.88 315 PHE A CA 1
ATOM 2436 C C . PHE A 1 315 ? 15.592 16.816 -6.669 1.00 83.88 315 PHE A C 1
ATOM 2438 O O . PHE A 1 315 ? 14.985 17.083 -5.647 1.00 83.88 315 PHE A O 1
ATOM 2445 N N . ASN A 1 316 ? 15.320 17.447 -7.812 1.00 89.12 316 ASN A N 1
A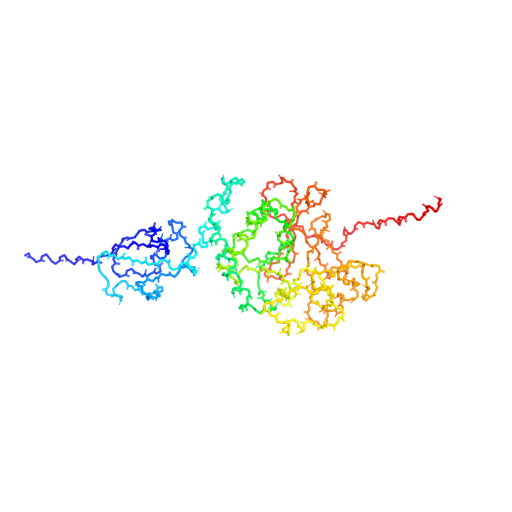TOM 2446 C CA . ASN A 1 316 ? 14.259 18.460 -7.928 1.00 89.12 316 ASN A CA 1
ATOM 2447 C C . ASN A 1 316 ? 12.942 17.861 -8.459 1.00 89.12 316 ASN A C 1
ATOM 2449 O O . ASN A 1 316 ? 12.178 18.524 -9.161 1.00 89.12 316 ASN A O 1
ATOM 2453 N N . ASN A 1 317 ? 12.711 16.575 -8.185 1.00 93.38 317 ASN A N 1
ATOM 2454 C CA . ASN A 1 317 ? 11.557 15.859 -8.703 1.00 93.38 317 ASN A CA 1
ATOM 2455 C C . ASN A 1 317 ? 10.279 16.193 -7.918 1.00 93.38 317 ASN A C 1
ATOM 2457 O O . ASN A 1 317 ? 10.310 16.519 -6.727 1.00 93.38 317 ASN A O 1
ATOM 2461 N N . LYS A 1 318 ? 9.132 16.046 -8.575 1.00 94.94 318 LYS A N 1
ATOM 2462 C CA . LYS A 1 318 ? 7.807 16.088 -7.949 1.00 94.94 318 LYS A CA 1
ATOM 2463 C C . LYS A 1 318 ? 7.439 14.712 -7.402 1.00 94.94 318 LYS A C 1
ATOM 2465 O O . LYS A 1 318 ? 8.014 13.702 -7.796 1.00 94.94 318 LYS A O 1
ATOM 2470 N N . GLY A 1 319 ? 6.461 14.681 -6.507 1.00 95.56 319 GLY A N 1
ATOM 2471 C CA . GLY A 1 319 ? 5.782 13.461 -6.088 1.00 95.56 319 GLY A CA 1
ATOM 2472 C C . GLY A 1 319 ? 4.434 13.342 -6.790 1.00 95.56 319 GLY A C 1
ATOM 2473 O O . GLY A 1 319 ? 3.797 14.347 -7.102 1.00 95.56 319 GLY A O 1
ATOM 2474 N N . ALA A 1 320 ? 3.984 12.122 -7.041 1.00 96.81 320 ALA A N 1
ATOM 2475 C CA . ALA A 1 320 ? 2.664 11.843 -7.566 1.00 96.81 320 ALA A CA 1
ATOM 2476 C C . ALA A 1 320 ? 2.043 10.600 -6.927 1.00 96.81 320 ALA A C 1
ATOM 2478 O O . ALA A 1 320 ? 2.731 9.698 -6.448 1.00 96.81 320 ALA A O 1
ATOM 2479 N N . VAL A 1 321 ? 0.717 10.547 -6.966 1.00 97.38 321 VAL A N 1
ATOM 2480 C CA . VAL A 1 321 ? -0.070 9.325 -6.780 1.00 97.38 321 VAL A CA 1
ATOM 2481 C C . VAL A 1 321 ? -1.006 9.150 -7.966 1.00 97.38 321 VAL A C 1
ATOM 2483 O O . VAL A 1 321 ? -1.467 10.134 -8.556 1.00 97.38 321 VAL A O 1
ATOM 2486 N N . MET A 1 322 ? -1.290 7.900 -8.313 1.00 96.94 322 MET A N 1
ATOM 2487 C CA . MET A 1 322 ? -2.241 7.550 -9.361 1.00 96.94 322 MET A CA 1
ATOM 2488 C C . MET A 1 322 ? -3.583 7.182 -8.728 1.00 96.94 322 MET A C 1
ATOM 2490 O O . MET A 1 322 ? -3.648 6.368 -7.814 1.00 96.94 322 MET A O 1
ATOM 2494 N N . LEU A 1 323 ? -4.657 7.782 -9.221 1.00 95.75 323 LEU A N 1
ATOM 2495 C CA . LEU A 1 323 ? -6.032 7.529 -8.813 1.00 95.75 323 LEU A CA 1
ATOM 2496 C C . LEU A 1 323 ? -6.705 6.745 -9.934 1.00 95.75 323 LEU A C 1
ATOM 2498 O O . LEU A 1 323 ? -6.820 7.263 -11.046 1.00 95.75 323 LEU A O 1
ATOM 2502 N N . ILE A 1 324 ? -7.134 5.521 -9.651 1.00 93.88 324 ILE A N 1
ATOM 2503 C CA . ILE A 1 324 ? -7.939 4.721 -10.574 1.00 93.88 324 ILE A CA 1
ATOM 2504 C C . ILE A 1 324 ? -9.373 4.758 -10.056 1.00 93.88 324 ILE A C 1
ATOM 2506 O O . ILE A 1 324 ? -9.614 4.361 -8.918 1.00 93.88 324 ILE A O 1
ATOM 2510 N N . ASP A 1 325 ? -10.304 5.276 -10.858 1.00 90.25 325 ASP A N 1
ATOM 2511 C CA . ASP A 1 325 ? -11.726 5.324 -10.499 1.00 90.25 325 ASP A CA 1
ATOM 2512 C C . ASP A 1 325 ? -12.442 3.978 -10.742 1.00 90.25 325 ASP A C 1
ATOM 2514 O O . ASP A 1 325 ? -11.875 3.030 -11.290 1.00 90.25 325 ASP A O 1
ATOM 2518 N N . ASP A 1 326 ? -13.719 3.891 -10.372 1.00 87.56 326 ASP A N 1
ATOM 2519 C CA . ASP A 1 326 ? -14.530 2.672 -10.537 1.00 87.56 326 ASP A CA 1
ATOM 2520 C C . ASP A 1 326 ? -14.770 2.274 -12.006 1.00 87.56 326 ASP A C 1
ATOM 2522 O O . ASP A 1 326 ? -15.170 1.147 -12.286 1.00 87.56 326 ASP A O 1
ATOM 2526 N N . ASN A 1 327 ? -14.495 3.170 -12.961 1.00 82.75 327 ASN A N 1
ATOM 2527 C CA . ASN A 1 327 ? -14.558 2.891 -14.399 1.00 82.75 327 ASN A CA 1
ATOM 2528 C C . ASN A 1 327 ? -13.183 2.491 -14.979 1.00 82.75 327 ASN A C 1
ATOM 2530 O O . ASN A 1 327 ? -13.063 2.180 -16.170 1.00 82.75 327 ASN A O 1
ATOM 2534 N N . GLY A 1 328 ? -12.135 2.518 -14.155 1.00 77.06 328 GLY A N 1
ATOM 2535 C CA . GLY A 1 328 ? -10.754 2.228 -14.525 1.00 77.06 328 GLY A CA 1
ATOM 2536 C C . GLY A 1 328 ? -10.028 3.368 -15.214 1.00 77.06 328 GLY A C 1
ATOM 2537 O O . GLY A 1 328 ? -9.010 3.136 -15.866 1.00 77.06 328 GLY A O 1
ATOM 2538 N N . ASN A 1 329 ? -10.524 4.599 -15.088 1.00 87.12 329 ASN A N 1
ATOM 2539 C CA . ASN A 1 329 ? -9.803 5.767 -15.567 1.00 87.12 329 ASN A CA 1
ATOM 2540 C C . ASN A 1 329 ? -8.681 6.106 -14.586 1.00 87.12 329 ASN A C 1
ATOM 2542 O O . ASN A 1 329 ? -8.935 6.413 -13.421 1.00 87.12 329 ASN A O 1
ATOM 2546 N N . ALA A 1 330 ? -7.444 6.094 -15.079 1.00 91.19 330 ALA A N 1
ATOM 2547 C CA . ALA A 1 330 ? -6.281 6.532 -14.322 1.00 91.19 330 ALA A CA 1
ATOM 2548 C C . ALA A 1 330 ? -6.086 8.052 -14.453 1.00 91.19 330 ALA A C 1
ATOM 2550 O O . ALA A 1 330 ? -6.009 8.602 -15.554 1.00 91.19 330 ALA A O 1
ATOM 2551 N N . THR A 1 331 ? -5.971 8.735 -13.318 1.00 93.38 331 THR A N 1
ATOM 2552 C CA . THR A 1 331 ? -5.588 10.151 -13.225 1.00 93.38 331 THR A CA 1
ATOM 2553 C C . THR A 1 331 ? -4.459 10.323 -12.216 1.00 93.38 331 THR A C 1
ATOM 2555 O O . THR A 1 331 ? -4.228 9.444 -11.392 1.00 93.38 331 THR A O 1
ATOM 2558 N N . PHE A 1 332 ? -3.743 11.446 -12.266 1.00 94.44 332 PHE A N 1
ATOM 2559 C CA . PHE A 1 332 ? -2.599 11.688 -11.384 1.00 94.44 332 PHE A CA 1
ATOM 2560 C C . PHE A 1 332 ? -2.820 12.928 -10.528 1.00 94.44 332 PHE A C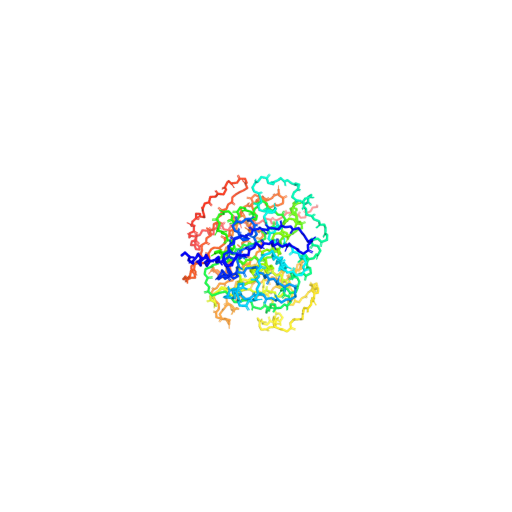 1
ATOM 2562 O O . PHE A 1 332 ? -3.259 13.971 -11.022 1.00 94.44 332 PHE A O 1
ATOM 2569 N N . SER A 1 333 ? -2.470 12.807 -9.250 1.00 94.06 333 SER A N 1
ATOM 2570 C CA . SER A 1 333 ? -2.309 13.930 -8.333 1.00 94.06 333 SER A CA 1
ATOM 2571 C C . SER A 1 333 ? -0.827 14.172 -8.120 1.00 94.06 333 SER A C 1
ATOM 2573 O O . SER A 1 333 ? -0.139 13.282 -7.632 1.00 94.06 333 SER A O 1
ATOM 2575 N N . VAL A 1 334 ? -0.348 15.360 -8.486 1.00 93.50 334 VAL A N 1
ATOM 2576 C CA . VAL A 1 334 ? 1.070 15.733 -8.413 1.00 93.50 334 VAL A CA 1
ATOM 2577 C C . VAL A 1 334 ? 1.264 16.803 -7.343 1.00 93.50 334 VAL A C 1
ATOM 2579 O O . VAL A 1 334 ? 0.487 17.759 -7.268 1.00 93.50 334 VAL A O 1
ATOM 2582 N N . PHE A 1 335 ? 2.313 16.655 -6.542 1.00 92.06 335 PHE A N 1
ATOM 2583 C CA . PHE A 1 335 ? 2.680 17.545 -5.449 1.00 92.06 335 PHE A CA 1
ATOM 2584 C C . PHE A 1 335 ? 4.185 17.839 -5.447 1.00 92.06 335 PHE A C 1
ATOM 2586 O O . PHE A 1 335 ? 5.006 17.064 -5.934 1.00 92.06 335 PHE A O 1
ATOM 2593 N N . GLU A 1 336 ? 4.540 19.001 -4.910 1.00 90.19 336 GLU A N 1
ATOM 2594 C CA . GLU A 1 336 ? 5.911 19.508 -4.827 1.00 90.19 336 GLU A CA 1
ATOM 2595 C C . GLU A 1 336 ? 6.378 19.535 -3.368 1.00 90.19 336 GLU A C 1
ATOM 2597 O O . GLU A 1 336 ? 5.571 19.452 -2.437 1.00 90.19 336 GLU A O 1
ATOM 2602 N N . SER A 1 337 ? 7.688 19.659 -3.157 1.00 83.94 337 SER A N 1
ATOM 2603 C CA . SER A 1 337 ? 8.252 19.743 -1.808 1.00 83.94 337 SER A CA 1
ATOM 2604 C C . SER A 1 337 ? 7.730 20.978 -1.069 1.00 83.94 337 SER A C 1
ATOM 2606 O O . SER A 1 337 ? 7.650 22.069 -1.632 1.00 83.94 337 SER A O 1
ATOM 2608 N N . GLY A 1 338 ? 7.323 20.799 0.190 1.00 74.44 338 GLY A N 1
ATOM 2609 C CA . GLY A 1 338 ? 6.750 21.866 1.018 1.00 74.44 338 GLY A CA 1
ATOM 2610 C C . GLY A 1 338 ? 5.338 22.320 0.618 1.00 74.44 338 GLY A C 1
ATOM 2611 O O . GLY A 1 338 ? 4.806 23.256 1.219 1.00 74.44 338 GLY A O 1
ATOM 2612 N N . ALA A 1 339 ? 4.697 21.683 -0.369 1.00 70.31 339 ALA A N 1
ATOM 2613 C CA . ALA A 1 339 ? 3.328 22.011 -0.740 1.00 70.31 339 ALA A CA 1
ATOM 2614 C C . ALA A 1 339 ? 2.341 21.584 0.361 1.00 70.31 339 ALA A C 1
ATOM 2616 O O . ALA A 1 339 ? 2.301 20.428 0.784 1.00 70.31 339 ALA A O 1
ATOM 2617 N N . ALA A 1 340 ? 1.486 22.515 0.794 1.00 67.25 340 ALA A N 1
ATOM 2618 C CA . ALA A 1 340 ? 0.380 22.181 1.687 1.00 67.25 340 ALA A CA 1
ATOM 2619 C C . ALA A 1 340 ? -0.558 21.144 1.027 1.00 67.25 340 ALA A C 1
ATOM 2621 O O . ALA A 1 340 ? -0.781 21.238 -0.187 1.00 67.25 340 ALA A O 1
ATOM 2622 N N . PRO A 1 341 ? -1.150 20.211 1.800 1.00 61.53 341 PRO A N 1
ATOM 2623 C CA . PRO A 1 341 ? -2.163 19.280 1.309 1.00 61.53 341 PRO A CA 1
ATOM 2624 C C . PRO A 1 341 ? -3.268 20.021 0.561 1.00 61.53 341 PRO A C 1
ATOM 2626 O O . PRO A 1 341 ? -3.954 20.881 1.115 1.00 61.53 341 PRO A O 1
ATOM 2629 N N . LYS A 1 342 ? -3.430 19.708 -0.723 1.00 60.31 342 LYS A N 1
ATOM 2630 C CA . LYS A 1 342 ? -4.538 20.190 -1.548 1.00 60.31 342 LYS A CA 1
ATOM 2631 C C . LYS A 1 342 ? -5.206 18.985 -2.175 1.00 60.31 342 LYS A C 1
ATOM 2633 O O . LYS A 1 342 ? -4.525 18.034 -2.547 1.00 60.31 342 LYS A O 1
ATOM 2638 N N . ALA A 1 343 ? -6.531 19.049 -2.303 1.00 57.66 343 ALA A N 1
ATOM 2639 C CA . ALA A 1 343 ? -7.276 18.017 -3.006 1.00 57.66 343 ALA A CA 1
ATOM 2640 C C . ALA A 1 343 ? -6.640 17.773 -4.387 1.00 57.66 343 ALA A C 1
ATOM 2642 O O . ALA A 1 343 ? -6.220 18.744 -5.037 1.00 57.66 343 ALA A O 1
ATOM 2643 N N . PRO A 1 344 ? -6.544 16.507 -4.818 1.00 56.06 344 PRO A N 1
ATOM 2644 C CA . PRO A 1 344 ? -5.860 16.143 -6.043 1.00 56.06 344 PRO A CA 1
ATOM 2645 C C . PRO A 1 344 ? -6.405 16.953 -7.221 1.00 56.06 344 PRO A C 1
ATOM 2647 O O . PRO A 1 344 ? -7.598 16.928 -7.526 1.00 56.06 344 PRO A O 1
ATOM 2650 N N . ARG A 1 345 ? -5.529 17.708 -7.894 1.00 50.94 345 ARG A N 1
ATOM 2651 C CA . ARG A 1 345 ? -5.881 18.343 -9.168 1.00 50.94 345 ARG A CA 1
ATOM 2652 C C . ARG A 1 345 ? -5.782 17.278 -10.244 1.00 50.94 345 ARG A C 1
ATOM 2654 O O . ARG A 1 345 ? -4.675 16.915 -10.625 1.00 50.94 345 ARG A O 1
ATOM 2661 N N . GLN A 1 346 ? -6.927 16.816 -10.739 1.00 49.75 346 GLN A N 1
ATOM 2662 C CA . GLN A 1 346 ? -6.980 15.896 -11.870 1.00 49.75 346 GLN A CA 1
ATOM 2663 C C . GLN A 1 346 ? -6.262 16.519 -13.070 1.00 49.75 346 GLN A C 1
ATOM 2665 O O . GLN A 1 346 ? -6.749 17.463 -13.694 1.00 49.75 346 GLN A O 1
ATOM 2670 N N . ARG A 1 347 ? -5.084 15.991 -13.395 1.00 47.50 347 ARG A N 1
ATOM 2671 C CA . ARG A 1 347 ? -4.464 16.197 -14.698 1.00 47.50 347 ARG A CA 1
ATOM 2672 C C . ARG A 1 347 ? -4.621 14.906 -15.489 1.00 47.50 347 ARG A C 1
ATOM 2674 O O . ARG A 1 347 ? -3.934 13.925 -15.229 1.00 47.50 347 ARG A O 1
ATOM 2681 N N . SER A 1 348 ? -5.533 14.921 -16.459 1.00 42.81 348 SER A N 1
ATOM 2682 C CA . SER A 1 348 ? -5.455 14.003 -17.595 1.00 42.81 348 SER A CA 1
ATOM 2683 C C . SER A 1 348 ? -4.282 14.483 -18.443 1.00 42.81 348 SER A C 1
ATOM 2685 O O . SER A 1 348 ? -4.403 15.441 -19.205 1.00 42.81 348 SER A O 1
ATOM 2687 N N . LEU A 1 349 ? -3.103 13.909 -18.224 1.00 43.09 349 LEU A N 1
ATOM 2688 C CA . LEU A 1 349 ? -1.981 14.117 -19.127 1.00 43.09 349 LEU A CA 1
ATOM 2689 C C . LEU A 1 349 ? -2.086 13.036 -20.195 1.00 43.09 349 LEU A C 1
ATOM 2691 O O . LEU A 1 349 ? -1.673 11.894 -19.998 1.00 43.09 349 LEU A O 1
ATOM 2695 N N . SER A 1 350 ? -2.733 13.402 -21.303 1.00 38.19 350 SER A N 1
ATOM 2696 C CA . SER A 1 350 ? -2.721 12.609 -22.526 1.00 38.19 350 SER A CA 1
ATOM 2697 C C . SER A 1 350 ? -1.273 12.389 -22.994 1.00 38.19 350 SER A C 1
ATOM 2699 O O . SER A 1 350 ? -0.451 13.283 -22.789 1.00 38.19 350 SER A O 1
ATOM 2701 N N . PRO A 1 351 ? -0.964 11.276 -23.687 1.00 42.84 351 PRO A N 1
ATOM 2702 C CA . PRO A 1 351 ? 0.382 10.892 -24.147 1.00 42.84 351 PRO A CA 1
ATOM 2703 C C . PRO A 1 351 ? 1.229 11.957 -24.871 1.00 42.84 351 PRO A C 1
ATOM 2705 O O . PRO A 1 351 ? 2.414 11.749 -25.105 1.00 42.84 351 PRO A O 1
ATOM 2708 N N . SER A 1 352 ? 0.648 13.085 -25.280 1.00 34.16 352 SER A N 1
ATOM 2709 C CA . SER A 1 352 ? 1.264 14.072 -26.167 1.00 34.16 352 SER A CA 1
ATOM 2710 C C . SER A 1 352 ? 2.157 15.118 -25.485 1.00 34.16 352 SER A C 1
ATOM 2712 O O . SER A 1 352 ? 2.469 16.123 -26.118 1.00 34.16 352 SER A O 1
ATOM 2714 N N . SER A 1 353 ? 2.550 14.946 -24.220 1.00 32.72 353 SER A N 1
ATOM 2715 C CA . SER A 1 353 ? 3.453 15.882 -23.526 1.00 32.72 353 SER A CA 1
ATOM 2716 C C . SER A 1 353 ? 4.799 15.269 -23.137 1.00 32.72 353 SER A C 1
ATOM 2718 O O . SER A 1 353 ? 5.400 15.706 -22.158 1.00 32.72 353 SER A O 1
ATOM 2720 N N . ALA A 1 354 ? 5.281 14.269 -23.882 1.00 31.06 354 ALA A N 1
ATOM 2721 C CA . ALA A 1 354 ? 6.681 13.867 -23.792 1.00 31.06 354 ALA A CA 1
ATOM 2722 C C . ALA A 1 354 ? 7.565 15.057 -24.230 1.00 31.06 354 ALA A C 1
ATOM 2724 O O . ALA A 1 354 ? 7.361 15.581 -25.332 1.00 31.06 354 ALA A O 1
ATOM 2725 N N . PRO A 1 355 ? 8.508 15.538 -23.399 1.00 29.83 355 PRO A N 1
ATOM 2726 C CA . PRO A 1 355 ? 9.446 16.563 -23.828 1.00 29.83 355 PRO A CA 1
ATOM 2727 C C . PRO A 1 355 ? 10.280 16.033 -25.000 1.00 29.83 355 PRO A C 1
ATOM 2729 O O . PRO A 1 355 ? 10.692 14.874 -25.027 1.00 29.83 355 PRO A O 1
ATOM 2732 N N . ALA A 1 356 ? 10.481 16.891 -26.002 1.00 29.58 356 ALA A N 1
ATOM 2733 C CA . ALA A 1 356 ? 11.284 16.590 -27.176 1.00 29.58 356 ALA A CA 1
ATOM 2734 C C . ALA A 1 356 ? 12.670 16.069 -26.765 1.00 29.58 356 ALA A C 1
ATOM 2736 O O . ALA A 1 356 ? 13.297 16.628 -25.867 1.00 29.58 356 ALA A O 1
ATOM 2737 N N . ALA A 1 357 ? 13.102 15.006 -27.448 1.00 30.34 357 ALA A N 1
ATOM 2738 C CA . ALA A 1 357 ? 14.383 14.321 -27.319 1.00 30.34 357 ALA A CA 1
ATOM 2739 C C . ALA A 1 357 ? 15.511 15.190 -26.732 1.00 30.34 357 ALA A C 1
ATOM 2741 O O . ALA A 1 357 ? 15.937 16.174 -27.342 1.00 30.34 357 ALA A O 1
ATOM 2742 N N . LEU A 1 358 ? 16.038 14.776 -25.577 1.00 29.67 358 LEU A N 1
ATOM 2743 C CA . LEU A 1 358 ? 17.344 15.232 -25.115 1.00 29.67 358 LEU A CA 1
ATOM 2744 C C . LEU A 1 358 ? 18.387 14.834 -26.169 1.00 29.67 358 LEU A C 1
ATOM 2746 O O . LEU A 1 358 ? 18.516 13.666 -26.537 1.00 29.67 358 LEU A O 1
ATOM 2750 N N . ALA A 1 359 ? 19.080 15.843 -26.695 1.00 27.20 359 ALA A N 1
ATOM 2751 C CA . ALA A 1 359 ? 20.135 15.692 -27.685 1.00 27.20 359 ALA A CA 1
ATOM 2752 C C . ALA A 1 359 ? 21.230 14.727 -27.183 1.00 27.20 359 ALA A C 1
ATOM 2754 O O . ALA A 1 359 ? 21.526 14.715 -25.986 1.00 27.20 359 ALA A O 1
ATOM 2755 N N . PRO A 1 360 ? 21.859 13.935 -28.073 1.00 28.92 360 PRO A N 1
ATOM 2756 C CA . PRO A 1 360 ? 22.894 12.994 -27.671 1.00 28.92 360 PRO A CA 1
ATOM 2757 C C . PRO A 1 360 ? 24.063 13.741 -27.022 1.00 28.92 360 PRO A C 1
ATOM 2759 O O . PRO A 1 360 ? 24.609 14.682 -27.602 1.00 28.92 360 PRO A O 1
ATOM 2762 N N . LEU A 1 361 ? 24.454 13.297 -25.824 1.00 30.73 361 LEU A N 1
ATOM 2763 C CA . LEU A 1 361 ? 25.714 13.683 -25.196 1.00 30.73 361 LEU A CA 1
ATOM 2764 C C . LEU A 1 361 ? 26.847 13.379 -26.180 1.00 30.73 361 LEU A C 1
ATOM 2766 O O . LEU A 1 361 ? 27.064 12.230 -26.573 1.00 30.73 361 LEU A O 1
ATOM 2770 N N . ALA A 1 362 ? 27.525 14.439 -26.613 1.00 29.05 362 ALA A N 1
ATOM 2771 C CA . ALA A 1 362 ? 28.670 14.355 -27.496 1.00 29.05 362 ALA A CA 1
ATOM 2772 C C . ALA A 1 362 ? 29.736 13.438 -26.880 1.00 29.05 362 ALA A C 1
ATOM 2774 O O . ALA A 1 362 ? 30.190 13.647 -25.754 1.00 29.05 362 ALA A O 1
ATOM 2775 N N . LYS A 1 363 ? 30.138 12.425 -27.651 1.00 33.19 363 LYS A N 1
ATOM 2776 C CA . LYS A 1 363 ? 31.469 11.831 -27.536 1.00 33.19 363 LYS A CA 1
ATOM 2777 C C . LYS A 1 363 ? 32.498 12.914 -27.850 1.00 33.19 363 LYS A C 1
ATOM 2779 O O . LYS A 1 363 ? 32.293 13.632 -28.823 1.00 33.19 363 LYS A O 1
ATOM 2784 N N . ASP A 1 364 ? 33.541 12.993 -27.024 1.00 31.83 364 ASP A N 1
ATOM 2785 C CA . ASP A 1 364 ? 34.948 13.321 -27.331 1.00 31.83 364 ASP A CA 1
ATOM 2786 C C . ASP A 1 364 ? 35.620 13.817 -26.029 1.00 31.83 364 ASP A C 1
ATOM 2788 O O . ASP A 1 364 ? 35.003 14.532 -25.251 1.00 31.83 364 ASP A O 1
ATOM 2792 N N . ALA A 1 365 ? 36.856 13.477 -25.666 1.00 29.38 365 ALA A N 1
ATOM 2793 C CA . ALA A 1 365 ? 37.918 12.778 -26.370 1.00 29.38 365 ALA A CA 1
ATOM 2794 C C . ALA A 1 365 ? 38.891 12.151 -25.357 1.00 29.38 365 ALA A C 1
ATOM 2796 O O . ALA A 1 365 ? 39.005 12.583 -24.211 1.00 29.38 365 ALA A O 1
ATOM 2797 N N . ALA A 1 366 ? 39.621 11.152 -25.844 1.00 33.03 366 ALA A N 1
ATOM 2798 C CA . ALA A 1 366 ? 40.881 10.705 -25.283 1.00 33.03 366 ALA A CA 1
ATOM 2799 C C . ALA A 1 366 ? 41.891 11.863 -25.161 1.00 33.03 366 ALA A C 1
ATOM 2801 O O . ALA A 1 366 ? 41.944 12.745 -26.023 1.00 33.03 366 ALA A O 1
ATOM 2802 N N . GLY A 1 367 ? 42.713 11.790 -24.116 1.00 33.06 367 GLY A N 1
ATOM 2803 C CA . GLY A 1 367 ? 43.849 12.658 -23.821 1.00 33.06 367 GLY A CA 1
ATOM 2804 C C . GLY A 1 367 ? 44.507 12.206 -22.533 1.00 33.06 367 GLY A C 1
ATOM 2805 O O . GLY A 1 367 ? 44.011 12.642 -21.474 1.00 33.06 367 GLY A O 1
#